Protein AF-A0A261U2S9-F1 (afdb_monomer)

Nearest PDB structures (foldseek):
  2x1c-assembly4_D  TM=8.515E-01  e=2.970E-23  Penicillium chrysogenum
  2x1e-assembly3_C  TM=8.434E-01  e=4.888E-22  Penicillium chrysogenum
  2x1e-assembly4_D  TM=8.447E-01  e=1.499E-21  Penicillium chrysogenum
  2x1e-assembly1_A  TM=8.399E-01  e=1.064E-20  Penicillium chrysogenum
  5u84-assembly1_A  TM=7.009E-01  e=3.703E-13  Balaenoptera acutorostrata

Structure (mmCIF, N/CA/C/O backbone):
data_AF-A0A261U2S9-F1
#
_entry.id   AF-A0A261U2S9-F1
#
loop_
_atom_site.group_PDB
_atom_site.id
_atom_site.type_symbol
_atom_site.label_atom_id
_atom_site.label_alt_id
_atom_site.label_comp_id
_atom_site.label_asym_id
_atom_site.label_entity_id
_atom_site.label_seq_id
_atom_site.pdbx_PDB_ins_code
_atom_site.Cartn_x
_atom_site.Cartn_y
_atom_site.Cartn_z
_atom_site.occupancy
_atom_site.B_iso_or_equiv
_atom_site.auth_seq_id
_atom_site.auth_comp_id
_atom_site.auth_asym_id
_atom_site.auth_atom_id
_atom_site.pdbx_PDB_model_num
ATOM 1 N N . MET A 1 1 ? 4.896 21.539 -6.600 1.00 58.50 1 MET A N 1
ATOM 2 C CA . MET A 1 1 ? 5.374 20.300 -7.245 1.00 58.50 1 MET A CA 1
ATOM 3 C C . MET A 1 1 ? 4.371 19.205 -6.927 1.00 58.50 1 MET A C 1
ATOM 5 O O . MET A 1 1 ? 3.977 19.136 -5.762 1.00 58.50 1 MET A O 1
ATOM 9 N N . PRO A 1 2 ? 3.904 18.431 -7.923 1.00 80.81 2 PRO A N 1
ATOM 10 C CA . PRO A 1 2 ? 3.086 17.245 -7.669 1.00 80.81 2 PRO A CA 1
ATOM 11 C C . PRO A 1 2 ? 3.794 16.322 -6.670 1.00 80.81 2 PRO A C 1
ATOM 13 O O . PRO A 1 2 ? 5.021 16.282 -6.627 1.00 80.81 2 PRO A O 1
ATOM 16 N N . PHE A 1 3 ? 3.021 15.642 -5.823 1.00 92.88 3 PHE A N 1
ATOM 17 C CA . PHE A 1 3 ? 3.530 14.710 -4.809 1.00 92.88 3 PHE A CA 1
ATOM 18 C C . PHE A 1 3 ? 4.527 15.292 -3.790 1.00 92.88 3 PHE A C 1
ATOM 20 O O . PHE A 1 3 ? 5.274 14.543 -3.170 1.00 92.88 3 PHE A O 1
ATOM 27 N N . LYS A 1 4 ? 4.548 16.610 -3.544 1.00 95.56 4 LYS A N 1
ATOM 28 C CA . LYS A 1 4 ? 5.291 17.148 -2.391 1.00 95.56 4 LYS A CA 1
ATOM 29 C C . LYS A 1 4 ? 4.674 16.595 -1.088 1.00 95.56 4 LYS A C 1
ATOM 31 O O . LYS A 1 4 ? 3.481 16.827 -0.881 1.00 95.56 4 LYS A O 1
ATOM 36 N N . PRO A 1 5 ? 5.441 15.917 -0.209 1.00 97.19 5 PRO A N 1
ATOM 37 C CA . PRO A 1 5 ? 4.884 15.358 1.017 1.00 97.19 5 PRO A CA 1
ATOM 38 C C . PRO A 1 5 ? 4.374 16.424 1.984 1.00 97.19 5 PRO A C 1
ATOM 40 O O . PRO A 1 5 ? 5.005 17.468 2.175 1.00 97.19 5 PRO A O 1
ATOM 43 N N . VAL A 1 6 ? 3.250 16.129 2.630 1.00 98.38 6 VAL A N 1
ATOM 44 C CA . VAL A 1 6 ? 2.725 16.884 3.768 1.00 98.38 6 VAL A CA 1
ATOM 45 C C . VAL A 1 6 ? 3.276 16.256 5.047 1.00 98.38 6 VAL A C 1
ATOM 47 O O . VAL A 1 6 ? 2.981 15.098 5.338 1.00 98.38 6 VAL A O 1
ATOM 50 N N . ARG A 1 7 ? 4.092 17.005 5.799 1.00 98.50 7 ARG A N 1
ATOM 51 C CA . ARG A 1 7 ? 4.679 16.533 7.061 1.00 98.50 7 ARG A CA 1
ATOM 52 C C . ARG A 1 7 ? 3.638 16.574 8.180 1.00 98.50 7 ARG A C 1
ATOM 54 O O . ARG A 1 7 ? 2.998 17.604 8.383 1.00 98.50 7 ARG A O 1
ATOM 61 N N . ILE A 1 8 ? 3.501 15.476 8.916 1.00 98.81 8 ILE A N 1
ATOM 62 C CA . ILE A 1 8 ? 2.580 15.318 10.047 1.00 98.81 8 ILE A CA 1
ATOM 63 C C . ILE A 1 8 ? 3.353 14.685 11.204 1.00 98.81 8 ILE A C 1
ATOM 65 O O . ILE A 1 8 ? 4.069 13.710 11.001 1.00 98.81 8 ILE A O 1
ATOM 69 N N . THR A 1 9 ? 3.221 15.222 12.414 1.00 98.69 9 THR A N 1
ATOM 70 C CA . THR A 1 9 ? 3.929 14.719 13.601 1.00 98.69 9 THR A CA 1
ATOM 71 C C . THR A 1 9 ? 3.035 14.750 14.837 1.00 98.69 9 THR A C 1
ATOM 73 O O . THR A 1 9 ? 2.145 15.601 14.910 1.00 98.69 9 THR A O 1
ATOM 76 N N . GLY A 1 10 ? 3.314 13.895 15.820 1.00 98.69 10 GLY A N 1
ATOM 77 C CA . GLY A 1 10 ? 2.706 13.934 17.154 1.00 98.69 10 GLY A CA 1
ATOM 78 C C . GLY A 1 10 ? 2.108 12.597 17.582 1.00 98.69 10 GLY A C 1
ATOM 79 O O . GLY A 1 10 ? 2.392 11.551 17.000 1.00 98.69 10 GLY A O 1
ATOM 80 N N . THR A 1 11 ? 1.226 12.629 18.577 1.00 98.81 11 THR A N 1
ATOM 81 C CA . THR A 1 11 ? 0.553 11.420 19.068 1.00 98.81 11 THR A CA 1
ATOM 82 C C . THR A 1 11 ? -0.351 10.810 17.996 1.00 98.81 11 THR A C 1
ATOM 84 O O . THR A 1 11 ? -0.768 11.491 17.056 1.00 98.81 11 THR A O 1
ATOM 87 N N . ARG A 1 12 ? -0.744 9.540 18.158 1.00 98.50 12 ARG A N 1
ATOM 88 C CA . ARG A 1 12 ? -1.666 8.845 17.238 1.00 98.50 12 ARG A CA 1
ATOM 89 C C . ARG A 1 12 ? -2.903 9.668 16.907 1.00 98.50 12 ARG A C 1
ATOM 91 O O . ARG A 1 12 ? -3.213 9.895 15.740 1.00 98.50 12 ARG A O 1
ATOM 98 N N . ARG A 1 13 ? -3.562 10.205 17.933 1.00 98.75 13 ARG A N 1
ATOM 99 C CA . ARG A 1 13 ? -4.744 11.049 17.751 1.00 98.75 13 ARG A CA 1
ATOM 100 C C . ARG A 1 13 ? -4.426 12.355 17.018 1.00 98.75 13 ARG A C 1
ATOM 102 O O . ARG A 1 13 ? -5.190 12.748 16.143 1.00 98.75 13 ARG A O 1
ATOM 109 N N . GLN A 1 14 ? -3.303 13.016 17.314 1.00 98.88 14 GLN A N 1
ATOM 110 C CA . GLN A 1 14 ? -2.889 14.244 16.613 1.00 98.88 14 GLN A CA 1
ATOM 111 C C . GLN A 1 14 ? -2.571 13.990 15.134 1.00 98.88 14 GLN A C 1
ATOM 113 O O . GLN A 1 14 ? -3.002 14.765 14.276 1.00 98.88 14 GLN A O 1
ATOM 118 N N . VAL A 1 15 ? -1.881 12.884 14.832 1.00 98.88 15 VAL A N 1
ATOM 119 C CA . VAL A 1 15 ? -1.653 12.396 13.465 1.00 98.88 15 VAL A CA 1
ATOM 120 C C . VAL A 1 15 ? -2.990 12.204 12.753 1.00 98.88 15 VAL A C 1
ATOM 122 O O . VAL A 1 15 ? -3.197 12.764 11.675 1.00 98.88 15 VAL A O 1
ATOM 125 N N . GLY A 1 16 ? -3.929 11.503 13.390 1.00 98.88 16 GLY A N 1
ATOM 126 C CA . GLY A 1 16 ? -5.283 11.318 12.883 1.00 98.88 16 GLY A CA 1
ATOM 127 C C . GLY A 1 16 ? -5.993 12.637 12.574 1.00 98.88 16 GLY A C 1
ATOM 128 O O . GLY A 1 16 ? -6.510 12.821 11.472 1.00 98.88 16 GLY A O 1
ATOM 129 N N . VAL A 1 17 ? -5.973 13.595 13.508 1.00 98.94 17 VAL A N 1
ATOM 130 C CA . VAL A 1 17 ? -6.589 14.922 13.322 1.00 98.94 17 VAL A CA 1
ATOM 131 C C . VAL A 1 17 ? -5.999 15.640 12.112 1.00 98.94 17 VAL A C 1
ATOM 133 O O . VAL A 1 17 ? -6.742 16.243 11.333 1.00 98.94 17 VAL A O 1
ATOM 136 N N . ALA A 1 18 ? -4.681 15.581 11.925 1.00 98.88 18 ALA A N 1
ATOM 137 C CA . ALA A 1 18 ? -4.014 16.198 10.785 1.00 98.88 18 ALA A CA 1
ATOM 138 C C . ALA A 1 18 ? -4.393 15.525 9.454 1.00 98.88 18 ALA A C 1
ATOM 140 O O . ALA A 1 18 ? -4.747 16.226 8.504 1.00 98.88 18 ALA A O 1
ATOM 141 N N . LEU A 1 19 ? -4.400 14.188 9.398 1.00 98.81 19 LEU A N 1
ATOM 142 C CA . LEU A 1 19 ? -4.851 13.425 8.226 1.00 98.81 19 LEU A CA 1
ATOM 143 C C . LEU A 1 19 ? -6.309 13.752 7.876 1.00 98.81 19 LEU A C 1
ATOM 145 O O . LEU A 1 19 ? -6.641 14.008 6.714 1.00 98.81 19 LEU A O 1
ATOM 149 N N . GLY A 1 20 ? -7.180 13.811 8.884 1.00 98.69 20 GLY A N 1
ATOM 150 C CA . GLY A 1 20 ? -8.582 14.146 8.686 1.00 98.69 20 GLY A CA 1
ATOM 151 C C . GLY A 1 20 ? -8.776 15.578 8.178 1.00 98.69 20 GLY A C 1
ATOM 152 O O . GLY A 1 20 ? -9.523 15.798 7.226 1.00 98.69 20 GLY A O 1
ATOM 153 N N . LYS A 1 21 ? -8.043 16.553 8.736 1.00 98.75 21 LYS A N 1
ATOM 154 C CA . LYS A 1 21 ? -8.061 17.949 8.260 1.00 98.75 21 LYS A CA 1
ATOM 155 C C . LYS A 1 21 ? -7.581 18.076 6.817 1.00 98.75 21 LYS A C 1
ATOM 157 O O . LYS A 1 21 ? -8.129 18.894 6.085 1.00 98.75 21 LYS A O 1
ATOM 162 N N . LEU A 1 22 ? -6.599 17.270 6.409 1.00 98.25 22 LEU A N 1
ATOM 163 C CA . LEU A 1 22 ? -6.092 17.248 5.037 1.00 98.25 22 LEU A CA 1
ATOM 164 C C . LEU A 1 22 ? -7.165 16.787 4.037 1.00 98.25 22 LEU A C 1
ATOM 166 O O . LEU A 1 22 ? -7.275 17.346 2.953 1.00 98.25 22 LEU A O 1
ATOM 170 N N . ALA A 1 23 ? -7.985 15.805 4.415 1.00 98.00 23 ALA A N 1
ATOM 171 C CA . ALA A 1 23 ? -9.046 15.271 3.561 1.00 98.00 23 ALA A CA 1
ATOM 172 C C . ALA A 1 23 ? -10.354 16.084 3.599 1.00 98.00 23 ALA A C 1
ATOM 174 O O . ALA A 1 23 ? -11.112 16.074 2.626 1.00 98.00 23 ALA A O 1
ATOM 175 N N . ARG A 1 24 ? -10.622 16.801 4.699 1.00 98.19 24 ARG A N 1
ATOM 176 C CA . ARG A 1 24 ? -11.884 17.520 4.951 1.00 98.19 24 ARG A CA 1
ATOM 177 C C . ARG A 1 24 ? -12.371 18.389 3.779 1.00 98.19 24 ARG A C 1
ATOM 179 O O . ARG A 1 24 ? -13.554 18.286 3.467 1.00 98.19 24 ARG A O 1
ATOM 186 N N . PRO A 1 25 ? -11.531 19.203 3.103 1.00 97.62 25 PRO A N 1
ATOM 187 C CA . PRO A 1 25 ? -12.005 20.084 2.031 1.00 97.62 25 PRO A CA 1
ATOM 188 C C . PRO A 1 25 ? -12.568 19.346 0.810 1.00 97.62 25 PRO A C 1
ATOM 190 O O . PRO A 1 25 ? -13.321 19.936 0.042 1.00 97.62 25 PRO A O 1
ATOM 193 N N . LEU A 1 26 ? -12.187 18.080 0.616 1.00 96.88 26 LEU A N 1
ATOM 194 C CA . LEU A 1 26 ? -12.559 17.278 -0.549 1.00 96.88 26 LEU A CA 1
ATOM 195 C C . LEU A 1 26 ? -13.631 16.229 -0.231 1.00 96.88 26 LEU A C 1
ATOM 197 O O . LEU A 1 26 ? -14.371 15.821 -1.124 1.00 96.88 26 LEU A O 1
ATOM 201 N N . MET A 1 27 ? -13.704 15.781 1.026 1.00 96.94 27 MET A N 1
ATOM 202 C CA . MET A 1 27 ? -14.417 14.557 1.388 1.00 96.94 27 MET A CA 1
ATOM 203 C C . MET A 1 27 ? -15.908 14.589 1.031 1.00 96.94 27 MET A C 1
ATOM 205 O O . MET A 1 27 ? -16.402 13.613 0.481 1.00 96.94 27 MET A O 1
ATOM 209 N N . SER A 1 28 ? -16.627 15.689 1.287 1.00 95.81 28 SER A N 1
ATOM 210 C CA . SER A 1 28 ? -18.066 15.766 0.980 1.00 95.81 28 SER A CA 1
ATOM 211 C C . SER A 1 28 ? -18.341 15.613 -0.517 1.00 95.81 28 SER A C 1
ATOM 213 O O . SER A 1 28 ? -19.085 14.724 -0.917 1.00 95.81 28 SER A O 1
ATOM 215 N N . VAL A 1 29 ? -17.662 16.413 -1.343 1.00 96.69 29 VAL A N 1
ATOM 216 C CA . VAL A 1 29 ? -17.813 16.391 -2.806 1.00 96.69 29 VAL A CA 1
ATOM 217 C C . VAL A 1 29 ? -17.415 15.030 -3.375 1.00 96.69 29 VAL A C 1
ATOM 219 O O . VAL A 1 29 ? -18.072 14.512 -4.276 1.00 96.69 29 VAL A O 1
ATOM 222 N N . TYR A 1 30 ? -16.356 14.426 -2.834 1.00 96.88 30 TYR A N 1
ATOM 223 C CA . TYR A 1 30 ? -15.920 13.106 -3.267 1.00 96.88 30 TYR A CA 1
ATOM 224 C C . TYR A 1 30 ? -16.934 12.008 -2.913 1.00 96.88 30 TYR A C 1
ATOM 226 O O . TYR A 1 30 ? -17.233 11.152 -3.747 1.00 96.88 30 TYR A O 1
ATOM 234 N N . LEU A 1 31 ? -17.504 12.039 -1.706 1.00 96.00 31 LEU A N 1
ATOM 235 C CA . LEU A 1 31 ? -18.523 11.075 -1.296 1.00 96.00 31 LEU A CA 1
ATOM 236 C C . LEU A 1 31 ? -19.828 11.235 -2.085 1.00 96.00 31 LEU A C 1
ATOM 238 O O . LEU A 1 31 ? -20.450 10.225 -2.411 1.00 96.00 31 LEU A O 1
ATOM 242 N N . ASP A 1 32 ? -20.226 12.462 -2.427 1.00 95.94 32 ASP A N 1
ATOM 243 C CA . ASP A 1 32 ? -21.455 12.728 -3.186 1.00 95.94 32 ASP A CA 1
ATOM 244 C C . ASP A 1 32 ? -21.433 12.083 -4.581 1.00 95.94 32 ASP A C 1
ATOM 246 O O . ASP A 1 32 ? -22.454 11.567 -5.043 1.00 95.94 32 ASP A O 1
ATOM 250 N N . GLN A 1 33 ? -20.268 12.060 -5.236 1.00 94.38 33 GLN A N 1
ATOM 251 C CA . GLN A 1 33 ? -20.111 11.449 -6.560 1.00 94.38 33 GLN A CA 1
ATOM 252 C C . GLN A 1 33 ? -19.780 9.944 -6.509 1.00 94.38 33 GLN A C 1
ATOM 254 O O . GLN A 1 33 ? -20.106 9.205 -7.438 1.00 94.38 33 GLN A O 1
ATOM 259 N N . SER A 1 34 ? -19.200 9.457 -5.407 1.00 94.19 34 SER A N 1
ATOM 260 C CA . SER A 1 34 ? -18.674 8.092 -5.305 1.00 94.19 34 SER A CA 1
ATOM 261 C C . SER A 1 34 ? -19.766 7.009 -5.381 1.00 94.19 34 SER A C 1
ATOM 263 O O . SER A 1 34 ? -20.638 6.883 -4.511 1.00 94.19 34 SER A O 1
ATOM 265 N N . THR A 1 35 ? -19.685 6.152 -6.404 1.00 93.00 35 THR A N 1
ATOM 266 C CA . THR A 1 35 ? -20.467 4.904 -6.526 1.00 93.00 35 THR A CA 1
ATOM 267 C C . THR A 1 35 ? -20.201 3.972 -5.341 1.00 93.00 35 THR A C 1
ATOM 269 O O . THR A 1 35 ? -21.142 3.462 -4.727 1.00 93.00 35 THR A O 1
ATOM 272 N N . THR A 1 36 ? -18.927 3.833 -4.961 1.00 94.06 36 THR A N 1
ATOM 273 C CA . THR A 1 36 ? -18.479 3.059 -3.797 1.00 94.06 36 THR A CA 1
ATOM 274 C C . THR A 1 36 ? -19.155 3.546 -2.514 1.00 94.06 36 THR A C 1
ATOM 276 O O . THR A 1 36 ? -19.706 2.737 -1.768 1.00 94.06 36 THR A O 1
ATOM 279 N N . TRP A 1 37 ? -19.206 4.860 -2.262 1.00 95.69 37 TRP A N 1
ATOM 280 C CA . TRP A 1 37 ? -19.885 5.383 -1.073 1.00 95.69 37 TRP A CA 1
ATOM 281 C C . TRP A 1 37 ? -21.381 5.073 -1.056 1.00 95.69 37 TRP A C 1
ATOM 283 O O . TRP A 1 37 ? -21.907 4.615 -0.039 1.00 95.69 37 TRP A O 1
ATOM 293 N N . ARG A 1 38 ? -22.074 5.246 -2.189 1.00 95.75 38 ARG A N 1
ATOM 294 C CA . ARG A 1 38 ? -23.497 4.886 -2.304 1.00 95.75 38 ARG A CA 1
ATOM 295 C C . ARG A 1 38 ? -23.748 3.413 -1.969 1.00 95.75 38 ARG A C 1
ATOM 297 O O . ARG A 1 38 ? -24.725 3.123 -1.282 1.00 95.75 38 ARG A O 1
ATOM 304 N N . ALA A 1 39 ? -22.854 2.513 -2.380 1.00 95.81 39 ALA A N 1
ATOM 305 C CA . ALA A 1 39 ? -22.930 1.085 -2.068 1.00 95.81 39 ALA A CA 1
ATOM 306 C C . ALA A 1 39 ? -22.613 0.746 -0.596 1.00 95.81 39 ALA A C 1
ATOM 308 O O . ALA A 1 39 ? 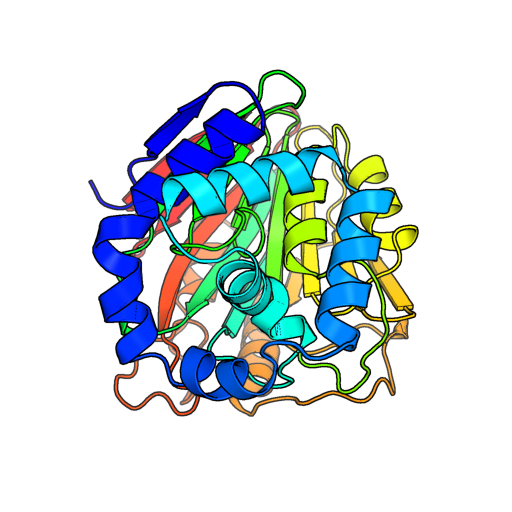-23.077 -0.276 -0.092 1.00 95.81 39 ALA A O 1
ATOM 309 N N . LEU A 1 40 ? -21.860 1.596 0.113 1.00 96.38 40 LEU A N 1
ATOM 310 C CA . LEU A 1 40 ? -21.537 1.409 1.534 1.00 96.38 40 LEU A CA 1
ATOM 311 C C . LEU A 1 40 ? -22.653 1.858 2.473 1.00 96.38 40 LEU A C 1
ATOM 313 O O . LEU A 1 40 ? -22.833 1.256 3.527 1.00 96.38 40 LEU A O 1
ATOM 317 N N . ARG A 1 41 ? -23.420 2.893 2.114 1.00 95.25 41 ARG A N 1
ATOM 318 C CA . ARG A 1 41 ? -24.460 3.468 2.991 1.00 95.25 41 ARG A CA 1
ATOM 319 C C . ARG A 1 41 ? -25.456 2.449 3.575 1.00 95.25 41 ARG A C 1
ATOM 321 O O . ARG A 1 41 ? -25.806 2.624 4.742 1.00 95.25 41 ARG A O 1
ATOM 328 N N . PRO A 1 42 ? -25.893 1.391 2.860 1.00 96.19 42 PRO A N 1
ATOM 329 C CA . PRO A 1 42 ? -26.757 0.354 3.432 1.00 96.19 42 PRO A CA 1
ATOM 330 C C . PRO A 1 42 ? -26.147 -0.430 4.607 1.00 96.19 42 PRO A C 1
ATOM 332 O O . PRO A 1 42 ? -26.886 -1.054 5.358 1.00 96.19 42 PRO A O 1
ATOM 335 N N . TRP A 1 43 ? -24.823 -0.397 4.790 1.00 95.62 43 TRP A N 1
ATOM 336 C CA . TRP A 1 43 ? -24.132 -1.058 5.904 1.00 95.62 43 TRP A CA 1
ATOM 337 C C . TRP A 1 43 ? -24.104 -0.228 7.194 1.00 95.62 43 TRP A C 1
ATOM 339 O O . TRP A 1 43 ? -23.605 -0.704 8.216 1.00 95.62 43 TRP A O 1
ATOM 349 N N . ARG A 1 44 ? -24.627 1.005 7.183 1.00 95.25 44 ARG A N 1
ATOM 350 C CA . ARG A 1 44 ? -24.741 1.834 8.393 1.00 95.25 44 ARG A CA 1
ATOM 351 C C . ARG A 1 44 ? -25.512 1.093 9.482 1.00 95.25 44 ARG A C 1
ATOM 353 O O . ARG A 1 44 ? -26.596 0.576 9.236 1.00 95.25 44 ARG A O 1
ATOM 360 N N . GLY A 1 45 ? -24.946 1.052 10.687 1.00 93.50 45 GLY A N 1
ATOM 361 C CA . GLY A 1 45 ? -25.547 0.370 11.837 1.00 93.50 45 GLY A CA 1
ATOM 362 C C . GLY A 1 45 ? -25.563 -1.162 11.749 1.00 93.50 45 GLY A C 1
ATOM 363 O O . GLY A 1 45 ? -26.117 -1.809 12.634 1.00 93.50 45 GLY A O 1
ATOM 364 N N . HIS A 1 46 ? -24.966 -1.769 10.718 1.00 96.19 46 HIS A N 1
ATOM 365 C CA . HIS A 1 46 ? -24.928 -3.223 10.587 1.00 96.19 46 HIS A CA 1
ATOM 366 C C . HIS A 1 46 ? -24.040 -3.851 11.676 1.00 96.19 46 HIS A C 1
ATOM 368 O O . HIS A 1 46 ? -22.912 -3.406 11.890 1.00 96.19 46 HIS A O 1
ATOM 374 N N . ALA A 1 47 ? -24.503 -4.929 12.322 1.00 95.94 47 ALA A N 1
ATOM 375 C CA . ALA A 1 47 ? -23.794 -5.583 13.434 1.00 95.94 47 ALA A CA 1
ATOM 376 C C . ALA A 1 47 ? -22.354 -5.999 13.075 1.00 95.94 47 ALA A C 1
ATOM 378 O O . ALA A 1 47 ? -21.431 -5.792 13.855 1.00 95.94 47 ALA A O 1
ATOM 379 N N . TYR A 1 48 ? -22.147 -6.486 11.848 1.00 95.62 48 TYR A N 1
ATOM 380 C CA . TYR A 1 48 ? -20.813 -6.813 11.329 1.00 95.62 48 TYR A CA 1
ATOM 381 C C . TYR A 1 48 ? -19.817 -5.643 11.424 1.00 95.62 48 TYR A C 1
ATOM 383 O O . TYR A 1 48 ? -18.665 -5.862 11.773 1.00 95.62 48 TYR A O 1
ATOM 391 N N . LEU A 1 49 ? -20.240 -4.394 11.184 1.00 95.94 49 LEU A N 1
ATOM 392 C CA . LEU A 1 49 ? -19.351 -3.231 11.299 1.00 95.94 49 LEU A CA 1
ATOM 393 C C . LEU A 1 49 ? -18.860 -3.035 12.743 1.00 95.94 49 LEU A C 1
ATOM 395 O O . LEU A 1 49 ? -17.698 -2.701 12.963 1.00 95.94 49 LEU A O 1
ATOM 399 N N . GLN A 1 50 ? -19.729 -3.301 13.722 1.00 95.44 50 GLN A N 1
ATOM 400 C CA . GLN A 1 50 ? -19.383 -3.241 15.143 1.00 95.44 50 GLN A CA 1
ATOM 401 C C . GLN A 1 50 ? -18.411 -4.361 15.535 1.00 95.44 50 GLN A C 1
ATOM 403 O O . GLN A 1 50 ? -17.479 -4.135 16.305 1.00 95.44 50 GLN A O 1
ATOM 408 N N . GLU A 1 51 ? -18.561 -5.556 14.956 1.00 97.12 51 GLU A N 1
ATOM 409 C CA . GLU A 1 51 ? -17.588 -6.639 15.134 1.00 97.12 51 GLU A CA 1
ATOM 410 C C . GLU A 1 51 ? -16.204 -6.248 14.592 1.00 97.12 51 GLU A C 1
ATOM 412 O O . GLU A 1 51 ? -15.197 -6.465 15.271 1.00 97.12 51 GLU A O 1
ATOM 417 N N . LEU A 1 52 ? -16.141 -5.620 13.410 1.00 97.75 52 LEU A N 1
ATOM 418 C CA . LEU A 1 52 ? -14.890 -5.108 12.839 1.00 97.75 52 LEU A CA 1
ATOM 419 C C . LEU A 1 52 ? -14.237 -4.059 13.753 1.00 97.75 52 LEU A C 1
ATOM 421 O O . LEU A 1 52 ? -13.040 -4.159 14.031 1.00 97.75 52 LEU A O 1
ATOM 425 N N . ALA A 1 53 ? -15.016 -3.108 14.282 1.00 98.00 53 ALA A N 1
ATOM 426 C CA . ALA A 1 53 ? -14.537 -2.120 15.252 1.00 98.00 53 ALA A CA 1
ATOM 427 C C . ALA A 1 53 ? -13.938 -2.788 16.500 1.00 98.00 53 ALA A C 1
ATOM 429 O O . ALA A 1 53 ? -12.805 -2.493 16.884 1.00 98.00 53 ALA A O 1
ATOM 430 N N . ALA A 1 54 ? -14.644 -3.763 17.082 1.00 98.25 54 ALA A N 1
ATOM 431 C CA . ALA A 1 54 ? -14.170 -4.511 18.243 1.00 98.25 54 ALA A CA 1
ATOM 432 C C . ALA A 1 54 ? -12.885 -5.306 17.948 1.00 98.25 54 ALA A C 1
ATOM 434 O O . ALA A 1 54 ? -12.036 -5.487 18.825 1.00 98.25 54 ALA A O 1
ATOM 435 N N . HIS A 1 55 ? -12.702 -5.805 16.723 1.00 98.38 55 HIS A N 1
ATOM 436 C CA . HIS A 1 55 ? -11.433 -6.411 16.320 1.00 98.38 55 HIS A CA 1
ATOM 437 C C . HIS A 1 55 ? -10.300 -5.387 16.239 1.00 98.38 55 HIS A C 1
ATOM 439 O O . HIS A 1 55 ? -9.215 -5.687 16.738 1.00 98.38 55 HIS A O 1
ATOM 445 N N . ILE A 1 56 ? -10.537 -4.195 15.687 1.00 98.38 56 ILE A N 1
ATOM 446 C CA . ILE A 1 56 ? -9.528 -3.127 15.649 1.00 98.38 56 ILE A CA 1
ATOM 447 C C . ILE A 1 56 ? -9.126 -2.728 17.069 1.00 98.38 56 ILE A C 1
ATOM 449 O O . ILE A 1 56 ? -7.951 -2.805 17.403 1.00 98.38 56 ILE A O 1
ATOM 453 N N . GLN A 1 57 ? -10.088 -2.376 17.922 1.00 98.31 57 GLN A N 1
ATOM 454 C CA . GLN A 1 57 ? -9.827 -1.896 19.283 1.00 98.31 57 GLN A CA 1
ATOM 455 C C . GLN A 1 57 ? -9.026 -2.900 20.120 1.00 98.31 57 GLN A C 1
ATOM 457 O O . GLN A 1 57 ? -8.132 -2.511 20.866 1.00 98.31 57 GLN A O 1
ATOM 462 N N . ARG A 1 58 ? -9.313 -4.200 19.973 1.00 98.25 58 ARG A N 1
ATOM 463 C CA . ARG A 1 58 ? -8.597 -5.260 20.700 1.00 98.25 58 ARG A CA 1
ATOM 464 C C . ARG A 1 58 ? -7.183 -5.504 20.182 1.00 98.25 58 ARG A C 1
ATOM 466 O O . ARG A 1 58 ? -6.303 -5.803 20.977 1.00 98.25 58 ARG A O 1
ATOM 473 N N . ASN A 1 59 ? -6.975 -5.449 18.866 1.00 98.31 59 ASN A N 1
ATOM 474 C CA . ASN A 1 59 ? -5.716 -5.894 18.253 1.00 98.31 59 ASN A CA 1
ATOM 475 C C . ASN A 1 59 ? -4.768 -4.740 17.900 1.00 98.31 59 ASN A C 1
ATOM 477 O O . ASN A 1 59 ? -3.564 -4.960 17.798 1.00 98.31 59 ASN A O 1
ATOM 481 N N . LEU A 1 60 ? -5.303 -3.537 17.677 1.00 98.12 60 LEU A N 1
ATOM 482 C CA . LEU A 1 60 ? -4.598 -2.347 17.191 1.00 98.12 60 LEU A CA 1
ATOM 483 C C . LEU A 1 60 ? -5.126 -1.066 17.884 1.00 98.12 60 LEU A C 1
ATOM 485 O O . LEU A 1 60 ? -5.580 -0.145 17.198 1.00 98.12 60 LEU A O 1
ATOM 489 N N . PRO A 1 61 ? -5.079 -0.975 19.230 1.00 98.25 61 PRO A N 1
ATOM 490 C CA . PRO A 1 61 ? -5.619 0.171 19.971 1.00 98.25 61 PRO A CA 1
ATOM 491 C C . PRO A 1 61 ? -4.967 1.509 19.582 1.00 98.25 61 PRO A C 1
ATOM 493 O O . PRO A 1 61 ? -5.649 2.529 19.531 1.00 98.25 61 PRO A O 1
ATOM 496 N N . GLU A 1 62 ? -3.681 1.516 19.225 1.00 98.19 62 GLU A N 1
ATOM 497 C CA . GLU A 1 62 ? -2.994 2.734 18.767 1.00 98.19 62 GLU A CA 1
ATOM 498 C C . GLU A 1 62 ? -3.539 3.251 17.429 1.00 98.19 62 GLU A C 1
ATOM 500 O O . GLU A 1 62 ? -3.715 4.455 17.237 1.00 98.19 62 GLU A O 1
ATOM 505 N N . LEU A 1 63 ? -3.890 2.348 16.507 1.00 98.56 63 LEU A N 1
ATOM 506 C CA . LEU A 1 63 ? -4.514 2.743 15.241 1.00 98.56 63 LEU A CA 1
ATOM 507 C C . LEU A 1 63 ? -5.984 3.118 15.414 1.00 98.56 63 LEU A C 1
ATOM 509 O O . LEU A 1 63 ? -6.508 3.897 14.620 1.00 98.56 63 LEU A O 1
ATOM 513 N N . TRP A 1 64 ? -6.647 2.614 16.458 1.00 98.75 64 TRP A N 1
ATOM 514 C CA . TRP A 1 64 ? -7.964 3.111 16.839 1.00 98.75 64 TRP A CA 1
ATOM 515 C C . TRP A 1 64 ? -7.897 4.579 17.283 1.00 98.75 64 TRP A C 1
ATOM 517 O O . TRP A 1 64 ? -8.718 5.376 16.844 1.00 98.75 64 TRP A O 1
ATOM 527 N N . GLN A 1 65 ? -6.878 4.978 18.054 1.00 98.75 65 GLN A N 1
ATOM 528 C CA . GLN A 1 65 ? -6.669 6.389 18.413 1.00 98.75 65 GLN A CA 1
ATOM 529 C C . GLN A 1 65 ? -6.365 7.269 17.187 1.00 98.75 65 GLN A C 1
ATOM 531 O O . GLN A 1 65 ? -6.861 8.393 17.093 1.00 98.75 65 GLN A O 1
ATOM 536 N N . GLU A 1 66 ? -5.568 6.769 16.233 1.00 98.88 66 GLU A N 1
ATOM 537 C CA . GLU A 1 66 ? -5.317 7.452 14.951 1.00 98.88 66 GLU A CA 1
ATOM 538 C C . GLU A 1 66 ? -6.627 7.630 14.164 1.00 98.88 66 GLU A C 1
ATOM 540 O O . GLU A 1 66 ? -6.931 8.728 13.698 1.00 98.88 66 GLU A O 1
ATOM 545 N N . PHE A 1 67 ? -7.468 6.595 14.111 1.00 98.88 67 PHE A N 1
ATOM 546 C CA . PHE A 1 67 ? -8.800 6.661 13.511 1.00 98.88 67 PHE A CA 1
ATOM 547 C C . PHE A 1 67 ? -9.728 7.667 14.216 1.00 98.88 67 PHE A C 1
ATOM 549 O O . PHE A 1 67 ? -10.345 8.492 13.545 1.00 98.88 67 PHE A O 1
ATOM 556 N N . GLU A 1 68 ? -9.797 7.671 15.550 1.00 98.81 68 GLU A N 1
ATOM 557 C CA . GLU A 1 68 ? -10.573 8.660 16.317 1.00 98.81 68 GLU A CA 1
ATOM 558 C C . GLU A 1 68 ? -10.108 10.093 16.034 1.00 98.81 68 GLU A C 1
ATOM 560 O O . GLU A 1 68 ? -10.921 11.010 15.897 1.00 98.81 68 GLU A O 1
ATOM 565 N N . GLY A 1 69 ? -8.797 10.285 15.879 1.00 98.88 69 GLY A N 1
ATOM 566 C CA . GLY A 1 69 ? -8.242 11.546 15.413 1.00 98.88 69 GLY A CA 1
ATOM 567 C C . GLY A 1 69 ? -8.744 11.915 14.017 1.00 98.88 69 GLY A C 1
ATOM 568 O O . GLY A 1 69 ? -9.138 13.057 13.793 1.00 98.88 69 GLY A O 1
ATOM 569 N N . MET A 1 70 ? -8.784 10.968 13.073 1.00 98.88 70 MET A N 1
ATOM 570 C CA . MET A 1 70 ? -9.318 11.223 11.729 1.00 98.88 70 MET A CA 1
ATOM 571 C C . MET A 1 70 ? -10.797 11.610 11.753 1.00 98.88 70 MET A C 1
ATOM 573 O O . MET A 1 70 ? -11.177 12.511 11.008 1.00 98.88 70 MET A O 1
ATOM 577 N N . VAL A 1 71 ? -11.613 10.998 12.618 1.00 98.75 71 VAL A N 1
ATOM 578 C CA . VAL A 1 71 ? -13.023 11.376 12.843 1.00 98.75 71 VAL A CA 1
ATOM 579 C C . VAL A 1 71 ? -13.119 12.854 13.238 1.00 98.75 71 VAL A C 1
ATOM 581 O O . VAL A 1 71 ? -13.828 13.632 12.594 1.00 98.75 71 VAL A O 1
ATOM 584 N N . GLU A 1 72 ? -12.341 13.273 14.238 1.00 98.75 72 GLU A N 1
ATOM 585 C CA . GLU A 1 72 ? -12.267 14.665 14.702 1.00 98.75 72 GLU A CA 1
ATOM 586 C C . GLU A 1 72 ? -11.750 15.614 13.601 1.00 98.75 72 GLU A C 1
ATOM 588 O O . GLU A 1 72 ? -12.301 16.693 13.352 1.00 98.75 72 GLU A O 1
ATOM 593 N N . GLY A 1 73 ? -10.706 15.190 12.890 1.00 98.69 73 GLY A N 1
ATOM 594 C CA . GLY A 1 73 ? -10.087 15.925 11.797 1.00 98.69 73 GLY A CA 1
ATOM 595 C C . GLY A 1 73 ? -10.990 16.077 10.575 1.00 98.69 73 GLY A C 1
ATOM 596 O O . GLY A 1 73 ? -10.950 17.120 9.929 1.00 98.69 73 GLY A O 1
ATOM 597 N N . LEU A 1 74 ? -11.837 15.102 10.264 1.00 98.31 74 LEU A N 1
ATOM 598 C CA . LEU A 1 74 ? -12.793 15.169 9.157 1.00 98.31 74 LEU A CA 1
ATOM 599 C C . LEU A 1 74 ? -14.092 15.875 9.530 1.00 98.31 74 LEU A C 1
ATOM 601 O O . LEU A 1 74 ? -14.747 16.398 8.636 1.00 98.31 74 LEU A O 1
ATOM 605 N N . GLN A 1 75 ? -14.454 15.902 10.817 1.00 98.19 75 GLN A N 1
ATOM 606 C CA . GLN A 1 75 ? -15.803 16.272 11.271 1.00 98.19 75 GLN A CA 1
ATOM 607 C C . GLN A 1 75 ? -16.886 15.388 10.628 1.00 98.19 75 GLN A C 1
ATOM 609 O O . GLN A 1 75 ? -17.950 15.854 10.228 1.00 98.19 75 GLN A O 1
ATOM 614 N N . MET A 1 76 ? -16.594 14.093 10.532 1.00 96.31 76 MET A N 1
ATOM 615 C CA . MET A 1 76 ? -17.483 13.059 10.004 1.00 96.31 76 MET A CA 1
ATOM 616 C C . MET A 1 76 ? -17.864 12.115 11.142 1.00 96.31 76 MET A C 1
ATOM 618 O O . MET A 1 76 ? -17.102 11.974 12.094 1.00 96.31 76 MET A O 1
ATOM 622 N N . SER A 1 77 ? -19.033 11.473 11.081 1.00 97.19 77 SER A N 1
ATOM 623 C CA . SER A 1 77 ? -19.388 10.479 12.103 1.00 97.19 77 SER A CA 1
ATOM 624 C C . SER A 1 77 ? -18.405 9.300 12.090 1.00 97.19 77 SER A C 1
ATOM 626 O O . SER A 1 77 ? -17.912 8.914 11.026 1.00 97.19 77 SER A O 1
ATOM 628 N N . ALA A 1 78 ? -18.135 8.721 13.264 1.00 97.62 78 ALA A N 1
ATOM 629 C CA . ALA A 1 78 ? -17.240 7.572 13.384 1.00 97.62 78 ALA A CA 1
ATOM 630 C C . ALA A 1 78 ? -17.725 6.382 12.543 1.00 97.62 78 ALA A C 1
ATOM 632 O O . ALA A 1 78 ? -16.931 5.795 11.817 1.00 97.62 78 ALA A O 1
ATOM 633 N N . ASP A 1 79 ? -19.027 6.089 12.558 1.00 96.88 79 ASP A N 1
ATOM 634 C CA . ASP A 1 79 ? -19.611 5.003 11.762 1.00 96.88 79 ASP A CA 1
ATOM 635 C C . ASP A 1 79 ? -19.377 5.197 10.261 1.00 96.88 79 ASP A C 1
ATOM 637 O O . ASP A 1 79 ? -18.968 4.268 9.566 1.00 96.88 79 ASP A O 1
ATOM 641 N N . ASP A 1 80 ? -19.586 6.412 9.752 1.00 97.44 80 ASP A N 1
ATOM 642 C CA . ASP A 1 80 ? -19.390 6.696 8.333 1.00 97.44 80 ASP A CA 1
ATOM 643 C C . ASP A 1 80 ? -17.917 6.605 7.922 1.00 97.44 80 ASP A C 1
ATOM 645 O O . ASP A 1 80 ? -17.600 6.073 6.854 1.00 97.44 80 ASP A O 1
ATOM 649 N N . LEU A 1 81 ? -16.999 7.096 8.760 1.00 98.12 81 LEU A N 1
ATOM 650 C CA . LEU A 1 81 ? -15.573 6.975 8.473 1.00 98.12 81 LEU A CA 1
ATOM 651 C C . LEU A 1 81 ? -15.099 5.521 8.571 1.00 98.12 81 LEU A C 1
ATOM 653 O O . LEU A 1 81 ? -14.236 5.095 7.798 1.00 98.12 81 LEU A O 1
ATOM 657 N N . LEU A 1 82 ? -15.673 4.746 9.492 1.00 98.19 82 LEU A N 1
ATOM 658 C CA . LEU A 1 82 ? -15.375 3.329 9.632 1.00 98.19 82 LEU A CA 1
ATOM 659 C C . LEU A 1 82 ? -15.858 2.551 8.407 1.00 98.19 82 LEU A C 1
ATOM 661 O O . LEU A 1 82 ? -15.092 1.755 7.872 1.00 98.19 82 LEU A O 1
ATOM 665 N N . LEU A 1 83 ? -17.068 2.828 7.903 1.00 97.62 83 LEU A N 1
ATOM 666 C CA . LEU A 1 83 ? -17.556 2.274 6.635 1.00 97.62 83 LEU A CA 1
ATOM 667 C C . LEU A 1 83 ? -16.575 2.537 5.494 1.00 97.62 83 LEU A C 1
ATOM 669 O O . LEU A 1 83 ? -16.236 1.624 4.742 1.00 97.62 83 LEU A O 1
ATOM 673 N N . TRP A 1 84 ? -16.090 3.774 5.388 1.00 97.69 84 TRP A N 1
ATOM 674 C CA . TRP A 1 84 ? -15.140 4.164 4.353 1.00 97.69 84 TRP A CA 1
ATOM 675 C C . TRP A 1 84 ? -13.799 3.415 4.455 1.00 97.69 84 TRP A C 1
ATOM 677 O O . TRP A 1 84 ? -13.260 2.962 3.440 1.00 97.69 84 TRP A O 1
ATOM 687 N N . ASN A 1 85 ? -13.287 3.224 5.674 1.00 97.94 85 ASN A N 1
ATOM 688 C CA . ASN A 1 85 ? -12.044 2.487 5.942 1.00 97.94 85 ASN A CA 1
ATOM 689 C C . ASN A 1 85 ? -12.215 0.955 5.938 1.00 97.94 85 ASN A C 1
ATOM 691 O O . ASN A 1 85 ? -11.223 0.231 5.912 1.00 97.94 85 ASN A O 1
ATOM 695 N N . CYS A 1 86 ? -13.453 0.455 5.923 1.00 97.12 86 CYS A N 1
ATOM 696 C CA . CYS A 1 86 ? -13.787 -0.967 5.787 1.00 97.12 86 CYS A CA 1
ATOM 697 C C . CYS A 1 86 ? -14.349 -1.304 4.397 1.00 97.12 86 CYS A C 1
ATOM 699 O O . CYS A 1 86 ? -14.904 -2.385 4.194 1.00 97.12 86 CYS A O 1
ATOM 701 N N . ARG A 1 87 ? -14.260 -0.388 3.421 1.00 95.50 87 ARG A N 1
ATOM 702 C CA . ARG A 1 87 ? -14.992 -0.510 2.149 1.00 95.50 87 ARG A CA 1
ATOM 703 C C . ARG A 1 87 ? -14.738 -1.816 1.403 1.00 95.50 87 ARG A C 1
ATOM 705 O O . ARG A 1 87 ? -15.668 -2.413 0.873 1.00 95.50 87 ARG A O 1
ATOM 712 N N . GLY A 1 88 ? -13.499 -2.292 1.428 1.00 92.75 88 GLY A N 1
ATOM 713 C CA . GLY A 1 88 ? -13.111 -3.550 0.795 1.00 92.75 88 GLY A CA 1
ATOM 714 C C . GLY A 1 88 ? -13.276 -4.801 1.654 1.00 92.75 88 GLY A C 1
ATOM 715 O O . GLY A 1 88 ? -13.002 -5.902 1.190 1.00 92.75 88 GLY A O 1
ATOM 716 N N . ASP A 1 89 ? -13.700 -4.636 2.903 1.00 95.06 89 ASP A N 1
ATOM 717 C CA . ASP A 1 89 ? -14.105 -5.717 3.802 1.00 95.06 89 ASP A CA 1
ATOM 718 C C . ASP A 1 89 ? -15.636 -5.919 3.745 1.00 95.06 89 ASP A C 1
ATOM 720 O O . ASP A 1 89 ? -16.152 -6.997 4.050 1.00 95.06 89 ASP A O 1
ATOM 724 N N . LEU A 1 90 ? -16.369 -4.881 3.321 1.00 94.44 90 LEU A N 1
ATOM 725 C CA . LEU A 1 90 ? -17.827 -4.863 3.180 1.00 94.44 90 LEU A CA 1
ATOM 726 C C . LEU A 1 90 ? -18.275 -5.153 1.741 1.00 94.44 90 LEU A C 1
ATOM 728 O O . LEU A 1 90 ? -19.224 -5.912 1.527 1.00 94.44 90 LEU A O 1
ATOM 732 N N . LEU A 1 91 ? -17.589 -4.597 0.742 1.00 92.50 91 LEU A N 1
ATOM 733 C CA . LEU A 1 91 ? -17.902 -4.777 -0.676 1.00 92.50 91 LEU A CA 1
ATOM 734 C C . LEU A 1 91 ? -16.910 -5.739 -1.337 1.00 92.50 91 LEU A C 1
ATOM 736 O O . LEU A 1 91 ? -15.707 -5.659 -1.114 1.00 92.50 91 LEU A O 1
ATOM 740 N N . HIS A 1 92 ? -17.409 -6.624 -2.204 1.00 83.94 92 HIS A N 1
ATOM 741 C CA . HIS A 1 92 ? -16.546 -7.500 -3.010 1.00 83.94 92 HIS A CA 1
ATOM 742 C C . HIS A 1 92 ? -15.948 -6.780 -4.231 1.00 83.94 92 HIS A C 1
ATOM 744 O O . HIS A 1 92 ? -14.940 -7.220 -4.784 1.00 83.94 92 HIS A O 1
ATOM 750 N N . GLN A 1 93 ? -16.570 -5.680 -4.658 1.00 78.56 93 GLN A N 1
ATOM 751 C CA . GLN A 1 93 ? -16.118 -4.827 -5.752 1.00 78.56 93 GLN A CA 1
ATOM 752 C C . GLN A 1 93 ? -16.040 -3.379 -5.264 1.00 78.56 93 GLN A C 1
ATOM 754 O O . GLN A 1 93 ? -16.956 -2.880 -4.616 1.00 78.56 93 GLN A O 1
ATOM 759 N N . THR A 1 94 ? -14.916 -2.745 -5.565 1.00 73.00 94 THR A N 1
ATOM 760 C CA . THR A 1 94 ? -14.557 -1.351 -5.271 1.00 73.00 94 THR A CA 1
ATOM 761 C C . THR A 1 94 ? -13.768 -0.834 -6.467 1.00 73.00 94 THR A C 1
ATOM 763 O O . THR A 1 94 ? -13.134 -1.647 -7.132 1.00 73.00 94 THR A O 1
ATOM 766 N N . THR A 1 95 ? -13.780 0.465 -6.734 1.00 74.00 95 THR A N 1
ATOM 767 C CA . THR A 1 95 ? -12.991 1.103 -7.804 1.00 74.00 95 THR A CA 1
ATOM 768 C C . THR A 1 95 ? -11.540 1.326 -7.345 1.00 74.00 95 THR A C 1
ATOM 770 O O . THR A 1 95 ? -11.111 2.464 -7.165 1.00 74.00 95 THR A O 1
ATOM 773 N N . ASP A 1 96 ? -10.824 0.233 -7.067 1.00 77.00 96 ASP A N 1
ATOM 774 C CA . ASP A 1 96 ? -9.399 0.234 -6.725 1.00 77.00 96 ASP A CA 1
ATOM 775 C C . ASP A 1 96 ? -8.696 -0.936 -7.452 1.00 77.00 96 ASP A C 1
ATOM 777 O O . ASP A 1 96 ? -8.957 -2.117 -7.159 1.00 77.00 96 ASP A O 1
ATOM 781 N N . GLY A 1 97 ? -7.785 -0.606 -8.365 1.00 84.81 97 GLY A N 1
ATOM 782 C CA . GLY A 1 97 ? -6.986 -1.524 -9.177 1.00 84.81 97 GLY A CA 1
ATOM 783 C C . GLY A 1 97 ? -5.504 -1.226 -8.995 1.00 84.81 97 GLY A C 1
ATOM 784 O O . GLY A 1 97 ? -5.118 -0.122 -8.640 1.00 84.81 97 GLY A O 1
ATOM 785 N N . CYS A 1 98 ? -4.636 -2.225 -9.132 1.00 94.88 98 CYS A N 1
ATOM 786 C CA . CYS A 1 98 ? -3.209 -1.993 -8.937 1.00 94.88 98 CYS A CA 1
ATOM 787 C C . CYS A 1 98 ? -2.365 -3.015 -9.693 1.00 94.88 98 CYS A C 1
ATOM 789 O O . CYS A 1 98 ? -2.775 -4.172 -9.849 1.00 94.88 98 CYS A O 1
ATOM 791 N N . THR A 1 99 ? -1.153 -2.628 -10.078 1.00 98.44 99 THR A N 1
ATOM 792 C CA . THR A 1 99 ? -0.135 -3.555 -10.598 1.00 98.44 99 THR A CA 1
ATOM 793 C C . THR A 1 99 ? 1.169 -3.325 -9.849 1.00 98.44 99 THR A C 1
ATOM 795 O O . THR A 1 99 ? 1.664 -2.202 -9.826 1.00 98.44 99 THR A O 1
ATOM 798 N N . SER A 1 100 ? 1.720 -4.372 -9.238 1.00 98.69 100 SER A N 1
ATOM 799 C CA . SER A 1 100 ? 2.998 -4.331 -8.518 1.00 98.69 100 SER A CA 1
ATOM 800 C C . SER A 1 100 ? 4.044 -5.158 -9.250 1.00 98.69 100 SER A C 1
ATOM 802 O O . SER A 1 100 ? 3.719 -6.182 -9.850 1.00 98.69 100 SER A O 1
ATOM 804 N N . VAL A 1 101 ? 5.298 -4.725 -9.158 1.00 98.38 101 VAL A N 1
ATOM 805 C CA . VAL A 1 101 ? 6.475 -5.419 -9.683 1.00 98.38 101 VAL A CA 1
ATOM 806 C C . VAL A 1 101 ? 7.541 -5.440 -8.600 1.00 98.38 101 VAL A C 1
ATOM 808 O O . VAL A 1 101 ? 7.767 -4.427 -7.946 1.00 98.38 101 VAL A O 1
ATOM 811 N N . ALA A 1 102 ? 8.222 -6.562 -8.417 1.00 98.19 102 ALA A N 1
ATOM 812 C CA . ALA A 1 102 ? 9.352 -6.670 -7.504 1.00 98.19 102 ALA A CA 1
ATOM 813 C C . ALA A 1 102 ? 10.501 -7.432 -8.155 1.00 98.19 102 ALA A C 1
ATOM 815 O O . ALA A 1 102 ? 10.276 -8.442 -8.820 1.00 98.19 102 ALA A O 1
ATOM 816 N N . ILE A 1 103 ? 11.725 -6.930 -7.990 1.00 96.69 103 ILE A N 1
ATOM 817 C CA . ILE A 1 103 ? 12.905 -7.426 -8.704 1.00 96.69 103 ILE A CA 1
ATOM 818 C C . ILE A 1 103 ? 14.130 -7.372 -7.798 1.00 96.69 103 ILE A C 1
ATOM 820 O O . ILE A 1 103 ? 14.376 -6.370 -7.125 1.00 96.69 103 ILE A O 1
ATOM 824 N N . HIS A 1 104 ? 14.931 -8.430 -7.852 1.00 95.31 104 HIS A N 1
ATOM 825 C CA . HIS A 1 104 ? 16.334 -8.402 -7.464 1.00 95.31 104 HIS A CA 1
ATOM 826 C C . HIS A 1 104 ? 17.160 -7.912 -8.656 1.00 95.31 104 HIS A C 1
ATOM 828 O O . HIS A 1 104 ? 17.289 -8.620 -9.655 1.00 95.31 104 HIS A O 1
ATOM 834 N N . GLY A 1 105 ? 17.646 -6.678 -8.569 1.00 90.50 105 GLY A N 1
ATOM 835 C CA . GLY A 1 105 ? 18.492 -6.053 -9.577 1.00 90.50 105 GLY A CA 1
ATOM 836 C C . GLY A 1 105 ? 19.976 -6.411 -9.418 1.00 90.50 105 GLY A C 1
ATOM 837 O O . GLY A 1 105 ? 20.356 -7.130 -8.485 1.00 90.50 105 GLY A O 1
ATOM 838 N N . PRO A 1 106 ? 20.829 -5.903 -10.324 1.00 87.00 106 PRO A N 1
ATOM 839 C CA . PRO A 1 106 ? 22.279 -6.026 -10.213 1.00 87.00 106 PRO A CA 1
ATOM 840 C C . PRO A 1 106 ? 22.819 -5.352 -8.940 1.00 87.00 106 PRO A C 1
ATOM 842 O O . PRO A 1 106 ? 22.160 -4.518 -8.317 1.00 87.00 106 PRO A O 1
ATOM 845 N N . ASP A 1 107 ? 24.029 -5.747 -8.535 1.00 86.12 107 ASP A N 1
ATOM 846 C CA . ASP A 1 107 ? 24.785 -5.155 -7.419 1.00 86.12 107 ASP A CA 1
ATOM 847 C C . ASP A 1 107 ? 24.051 -5.124 -6.061 1.00 86.12 107 ASP A C 1
ATOM 849 O O . ASP A 1 107 ? 24.342 -4.309 -5.188 1.00 86.12 107 ASP A O 1
ATOM 853 N N . GLY A 1 108 ? 23.096 -6.037 -5.856 1.00 87.25 108 GLY A N 1
ATOM 854 C CA . GLY A 1 108 ? 22.333 -6.151 -4.607 1.00 87.25 108 GLY A CA 1
ATOM 855 C C . GLY A 1 108 ? 21.183 -5.147 -4.463 1.00 87.25 108 GLY A C 1
ATOM 856 O O . GLY A 1 108 ? 20.481 -5.171 -3.442 1.00 87.25 108 GLY A O 1
ATOM 857 N N . ALA A 1 109 ? 20.954 -4.312 -5.483 1.00 92.50 109 ALA A N 1
ATOM 858 C CA . ALA A 1 109 ? 19.793 -3.440 -5.551 1.00 92.50 109 ALA A CA 1
ATOM 859 C C . ALA A 1 109 ? 18.506 -4.267 -5.628 1.00 92.50 109 ALA A C 1
ATOM 861 O O . ALA A 1 109 ? 18.439 -5.317 -6.268 1.00 92.50 109 ALA A O 1
ATOM 862 N N . ARG A 1 110 ? 17.453 -3.786 -4.977 1.00 97.19 110 ARG A N 1
ATOM 863 C CA . ARG A 1 110 ? 16.109 -4.360 -5.060 1.00 97.19 110 ARG A CA 1
ATOM 864 C C . ARG A 1 110 ? 15.130 -3.264 -5.428 1.00 97.19 110 ARG A C 1
ATOM 866 O O . ARG A 1 110 ? 15.204 -2.164 -4.882 1.00 97.19 110 ARG A O 1
ATOM 873 N N . TRP A 1 111 ? 14.204 -3.577 -6.323 1.00 98.31 111 TRP A N 1
ATOM 874 C CA . TRP A 1 111 ? 13.157 -2.652 -6.738 1.00 98.31 111 TRP A CA 1
ATOM 875 C C . TRP A 1 111 ? 11.787 -3.193 -6.383 1.00 98.31 111 TRP A C 1
ATOM 877 O O . TRP A 1 111 ? 11.503 -4.365 -6.623 1.00 98.31 111 TRP A O 1
ATOM 887 N N . ILE A 1 112 ? 10.933 -2.320 -5.852 1.00 98.81 112 ILE A N 1
ATOM 888 C CA . ILE A 1 112 ? 9.495 -2.562 -5.725 1.00 98.81 112 ILE A CA 1
ATOM 889 C C . ILE A 1 112 ? 8.782 -1.417 -6.438 1.00 98.81 112 ILE A C 1
ATOM 891 O O . ILE A 1 112 ? 8.819 -0.272 -5.991 1.0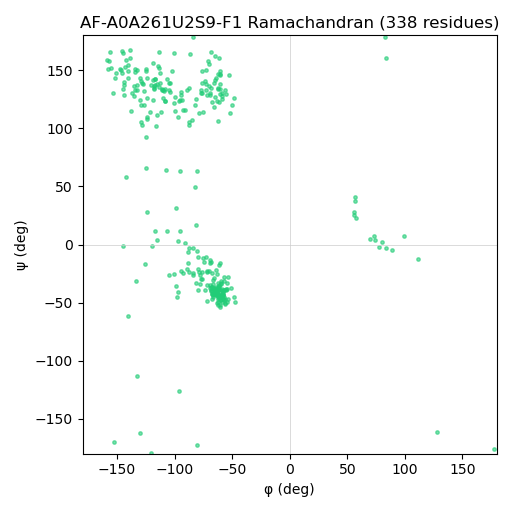0 98.81 112 ILE A O 1
ATOM 895 N N . GLY A 1 113 ? 8.170 -1.723 -7.574 1.00 98.69 113 GLY A N 1
ATOM 896 C CA . GLY A 1 113 ? 7.374 -0.810 -8.377 1.00 98.69 113 GLY A CA 1
ATOM 897 C C . GLY A 1 113 ? 5.877 -1.039 -8.178 1.00 98.69 113 GLY A C 1
ATOM 898 O O . GLY A 1 113 ? 5.441 -2.161 -7.924 1.00 98.69 113 GLY A O 1
ATOM 899 N N . HIS A 1 114 ? 5.079 0.017 -8.306 1.00 98.81 114 HIS A N 1
ATOM 900 C CA . HIS A 1 114 ? 3.636 -0.055 -8.119 1.00 98.81 114 HIS A CA 1
ATOM 901 C C . HIS A 1 114 ? 2.882 1.024 -8.899 1.00 98.81 114 HIS A C 1
ATOM 903 O O . HIS A 1 114 ? 3.197 2.206 -8.778 1.00 98.81 114 HIS A O 1
ATOM 909 N N . ASN A 1 115 ? 1.857 0.622 -9.648 1.00 98.69 115 ASN A N 1
ATOM 910 C CA . ASN A 1 115 ? 0.784 1.504 -10.096 1.00 98.69 115 ASN A CA 1
ATOM 911 C C . ASN A 1 115 ? -0.387 1.401 -9.129 1.00 98.69 115 ASN A C 1
ATOM 913 O O . ASN A 1 115 ? -0.925 0.311 -8.935 1.00 98.69 115 ASN A O 1
ATOM 917 N N . GLU A 1 116 ? -0.787 2.552 -8.603 1.00 98.31 11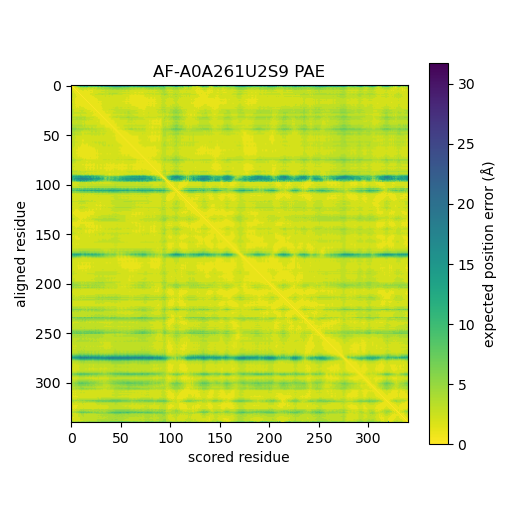6 GLU A N 1
ATOM 918 C CA . GLU A 1 116 ? -2.005 2.721 -7.822 1.00 98.31 116 GLU A CA 1
ATOM 919 C C . GLU A 1 116 ? -3.105 3.242 -8.754 1.00 98.31 116 GLU A C 1
ATOM 921 O O . GLU A 1 116 ? -3.026 4.390 -9.198 1.00 98.31 116 GLU A O 1
ATOM 926 N N . ASP A 1 117 ? -4.107 2.421 -9.067 1.00 97.38 117 ASP A N 1
ATOM 927 C CA . ASP A 1 117 ? -5.279 2.797 -9.861 1.00 97.38 117 ASP A CA 1
ATOM 928 C C . ASP A 1 117 ? -6.497 2.985 -8.944 1.00 97.38 117 ASP A C 1
ATOM 930 O O . ASP A 1 117 ? -6.826 2.136 -8.119 1.00 97.38 117 ASP A O 1
ATOM 934 N N . GLY A 1 118 ? -7.206 4.096 -9.110 1.00 95.75 118 GLY A N 1
ATOM 935 C CA . GLY A 1 118 ? -8.390 4.404 -8.311 1.00 95.75 118 GLY A CA 1
ATOM 936 C C . GLY A 1 118 ? -9.359 5.297 -9.066 1.00 95.75 118 GLY A C 1
ATOM 937 O O . GLY A 1 118 ? -9.181 5.538 -10.263 1.00 95.75 118 GLY A O 1
ATOM 938 N N . ASP A 1 119 ? -10.365 5.815 -8.361 1.00 95.25 119 ASP A N 1
ATOM 939 C CA . ASP A 1 119 ? -11.370 6.717 -8.934 1.00 95.25 119 ASP A CA 1
ATOM 940 C C . ASP A 1 119 ? -10.688 7.878 -9.703 1.00 95.25 119 ASP A C 1
ATOM 942 O O . ASP A 1 119 ? -9.925 8.647 -9.099 1.00 95.25 119 ASP A O 1
ATOM 946 N N . PRO A 1 120 ? -10.941 8.048 -11.020 1.00 95.2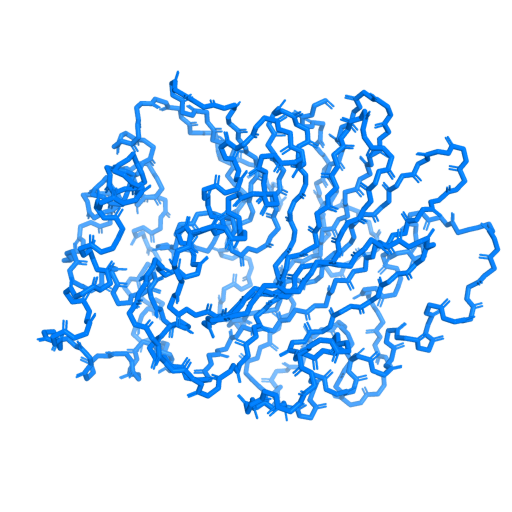5 120 PRO A N 1
ATOM 947 C CA . PRO A 1 120 ? -10.357 9.112 -11.832 1.00 95.25 120 PRO A CA 1
ATOM 948 C C . PRO A 1 120 ? -10.563 10.518 -11.258 1.00 95.25 120 PRO A C 1
ATOM 950 O O . PRO A 1 120 ? -9.720 11.397 -11.472 1.00 95.25 120 PRO A O 1
ATOM 953 N N . TYR A 1 121 ? -11.634 10.741 -10.487 1.00 95.50 121 TYR A N 1
ATOM 954 C CA . TYR A 1 121 ? -11.872 11.991 -9.771 1.00 95.50 121 TYR A CA 1
ATOM 955 C C . TYR A 1 121 ? -10.720 12.340 -8.820 1.00 95.50 121 TYR A C 1
ATOM 957 O O . TYR A 1 121 ? -10.398 13.514 -8.636 1.00 95.50 121 TYR A O 1
ATOM 965 N N . LEU A 1 122 ? -10.039 11.349 -8.246 1.00 95.94 122 LEU A N 1
ATOM 966 C CA . LEU A 1 122 ? -8.936 11.557 -7.311 1.00 95.94 122 LEU A CA 1
ATOM 967 C C . LEU A 1 122 ? -7.591 11.867 -7.979 1.00 95.94 122 LEU A C 1
ATOM 969 O O . LEU A 1 122 ? -6.629 12.218 -7.287 1.00 95.94 122 LEU A O 1
ATOM 973 N N . TYR A 1 123 ? -7.499 11.815 -9.310 1.00 96.12 123 TYR A N 1
ATOM 974 C CA . TYR A 1 123 ? -6.267 12.174 -10.008 1.00 96.12 123 TYR A CA 1
ATOM 975 C C . TYR A 1 123 ? -5.884 13.637 -9.741 1.00 96.12 123 TYR A C 1
ATOM 977 O O . TYR A 1 123 ? -6.668 14.560 -9.967 1.00 96.12 123 TYR A O 1
ATOM 985 N N . GLY A 1 124 ? -4.672 13.843 -9.216 1.00 95.81 124 GLY A N 1
ATOM 986 C CA . GLY A 1 124 ? -4.185 15.154 -8.773 1.00 95.81 124 GLY A CA 1
ATOM 987 C C . GLY A 1 124 ? -4.803 15.669 -7.463 1.00 95.81 124 GLY A C 1
ATOM 988 O O . GLY A 1 124 ? -4.547 16.815 -7.096 1.00 95.81 124 GLY A O 1
ATOM 989 N N . ARG A 1 125 ? -5.602 14.852 -6.761 1.00 96.38 125 ARG A N 1
ATOM 990 C CA . ARG A 1 125 ? -6.289 15.210 -5.503 1.00 96.38 125 ARG A CA 1
ATOM 991 C C . ARG A 1 125 ? -5.902 14.335 -4.303 1.00 96.38 125 ARG A C 1
ATOM 993 O O . ARG A 1 125 ? -6.377 14.580 -3.198 1.00 96.38 125 ARG A O 1
ATOM 1000 N N . CYS A 1 126 ? -5.032 13.348 -4.502 1.00 97.25 126 CYS A N 1
ATOM 1001 C CA . CYS A 1 126 ? -4.366 12.622 -3.420 1.00 97.25 126 CYS A CA 1
ATOM 1002 C C . CYS A 1 126 ? -3.083 13.338 -2.973 1.00 97.25 126 CYS A C 1
ATOM 1004 O O . CYS A 1 126 ? -2.524 14.174 -3.689 1.00 97.25 126 CYS A O 1
ATOM 1006 N N . HIS A 1 127 ? -2.582 12.970 -1.795 1.00 97.56 127 HIS A N 1
ATOM 1007 C CA . HIS A 1 127 ? -1.357 13.536 -1.227 1.00 97.56 127 HIS A CA 1
ATOM 1008 C C . HIS A 1 127 ? -0.288 12.461 -1.025 1.00 97.56 127 HIS A C 1
ATOM 1010 O O . HIS A 1 127 ? -0.607 11.296 -0.826 1.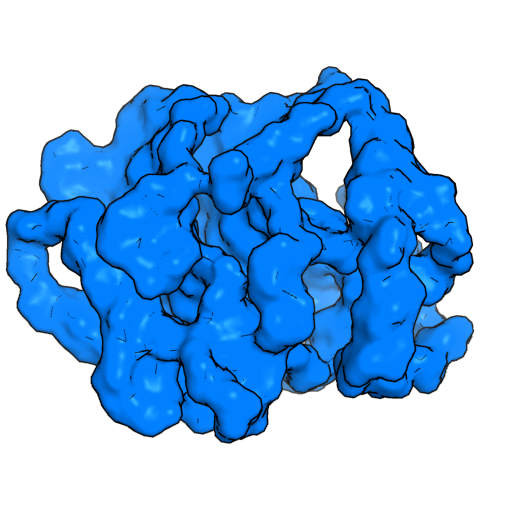00 97.56 127 HIS A O 1
ATOM 1016 N N . LEU A 1 128 ? 0.987 12.858 -0.997 1.00 98.56 128 LEU A N 1
ATOM 1017 C CA . LEU A 1 128 ? 1.966 12.120 -0.197 1.00 98.56 128 LEU A CA 1
ATOM 1018 C C . LEU A 1 128 ? 1.937 12.692 1.218 1.00 98.56 128 LEU A C 1
ATOM 1020 O O . LEU A 1 128 ? 1.944 13.912 1.390 1.00 98.56 128 LEU A O 1
ATOM 1024 N N . VAL A 1 129 ? 1.927 11.826 2.222 1.00 98.81 129 VAL A N 1
ATOM 1025 C CA . VAL A 1 129 ? 2.085 12.213 3.628 1.00 98.81 129 VAL A CA 1
ATOM 1026 C C . VAL A 1 129 ? 3.405 11.668 4.145 1.00 98.81 129 VAL A C 1
ATOM 1028 O O . VAL A 1 129 ? 3.774 10.549 3.808 1.00 98.81 129 VAL A O 1
ATOM 1031 N N . ASP A 1 130 ? 4.117 12.469 4.932 1.00 98.81 130 ASP A N 1
ATOM 1032 C CA . ASP A 1 130 ? 5.310 12.067 5.677 1.00 98.81 130 ASP A CA 1
ATOM 1033 C C . ASP A 1 130 ? 4.983 12.194 7.165 1.00 98.81 130 ASP A C 1
ATOM 1035 O O . ASP A 1 130 ? 4.888 13.296 7.705 1.00 98.81 130 ASP A O 1
ATOM 1039 N N . VAL A 1 131 ? 4.713 11.064 7.802 1.00 98.88 131 VAL A N 1
ATOM 1040 C CA . VAL A 1 131 ? 4.116 10.981 9.131 1.00 98.88 131 VAL A CA 1
ATOM 1041 C C . VAL A 1 131 ? 5.158 10.500 10.131 1.00 98.88 131 VAL A C 1
ATOM 1043 O O . VAL A 1 131 ? 5.825 9.496 9.902 1.00 98.88 131 VAL A O 1
ATOM 1046 N N . GLN A 1 132 ? 5.272 11.186 11.263 1.00 98.69 132 GLN A N 1
ATOM 1047 C CA . GLN A 1 132 ? 6.093 10.780 12.400 1.00 98.69 132 GLN A CA 1
ATOM 1048 C C . GLN A 1 132 ? 5.228 10.711 13.660 1.00 98.69 132 GLN A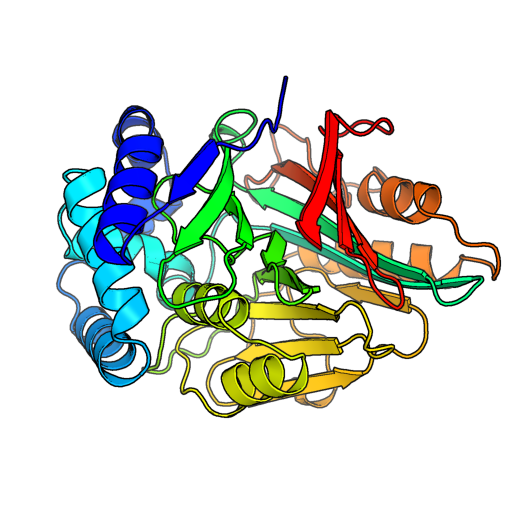 C 1
ATOM 1050 O O . GLN A 1 132 ? 5.042 11.738 14.317 1.00 98.69 132 GLN A O 1
ATOM 1055 N N . PRO A 1 133 ? 4.672 9.535 13.986 1.00 98.31 133 PRO A N 1
ATOM 1056 C CA . PRO A 1 133 ? 4.069 9.329 15.288 1.00 98.31 133 PRO A CA 1
ATOM 1057 C C . PRO A 1 133 ? 5.157 9.290 16.375 1.00 98.31 133 PRO A C 1
ATOM 1059 O O . PRO A 1 133 ? 6.314 8.967 16.088 1.00 98.31 133 PRO A O 1
ATOM 1062 N N . ASP A 1 134 ? 4.785 9.605 17.613 1.00 98.50 134 ASP A N 1
ATOM 1063 C CA . ASP A 1 134 ? 5.716 9.641 18.753 1.00 98.50 134 ASP A CA 1
ATOM 1064 C C . ASP A 1 134 ? 6.214 8.243 19.184 1.00 98.50 134 ASP A C 1
ATOM 1066 O O . ASP A 1 134 ? 7.270 8.118 19.801 1.00 98.50 134 ASP A O 1
ATOM 1070 N N . ASP A 1 135 ? 5.462 7.189 18.865 1.00 98.06 135 ASP A N 1
ATOM 1071 C CA . ASP A 1 135 ? 5.620 5.821 19.378 1.00 98.06 135 ASP A CA 1
ATOM 1072 C C . ASP A 1 135 ? 6.003 4.783 18.304 1.00 98.06 135 ASP A C 1
ATOM 1074 O O . ASP A 1 135 ? 6.084 3.591 18.598 1.00 98.06 135 ASP A O 1
ATOM 1078 N N . ALA A 1 136 ? 6.230 5.202 17.055 1.00 97.88 136 ALA A N 1
ATOM 1079 C CA . ALA A 1 136 ? 6.561 4.307 15.943 1.00 97.88 136 ALA A CA 1
ATOM 1080 C C . ALA A 1 136 ? 7.535 4.961 14.940 1.00 97.88 136 ALA A C 1
ATOM 1082 O O . ALA A 1 136 ? 7.739 6.176 14.979 1.00 97.88 136 ALA A O 1
ATOM 1083 N N . PRO A 1 137 ? 8.149 4.189 14.016 1.00 98.00 137 PRO A N 1
ATOM 1084 C CA . PRO A 1 137 ? 9.244 4.676 13.167 1.00 98.00 137 PRO A CA 1
ATOM 1085 C C . PRO A 1 137 ? 8.903 5.903 12.322 1.00 98.00 137 PRO A C 1
ATOM 1087 O O . PRO A 1 137 ? 9.783 6.694 11.998 1.00 98.00 137 PRO A O 1
ATOM 1090 N N . GLY A 1 138 ? 7.631 6.079 11.971 1.00 98.62 138 GLY A N 1
ATOM 1091 C CA . GLY A 1 138 ? 7.203 7.047 10.970 1.00 98.62 138 GLY A CA 1
ATOM 1092 C C . GLY A 1 138 ? 7.332 6.495 9.557 1.00 98.62 138 GLY A C 1
ATOM 1093 O O . GLY A 1 138 ? 8.022 5.504 9.314 1.00 98.62 138 GLY A O 1
ATOM 1094 N N . TYR A 1 139 ? 6.617 7.103 8.618 1.00 98.88 139 TYR A N 1
ATOM 1095 C CA . TYR A 1 139 ? 6.449 6.574 7.271 1.00 98.88 139 TYR A CA 1
ATOM 1096 C C . TYR A 1 139 ? 6.098 7.652 6.254 1.00 98.88 139 TYR A C 1
ATOM 1098 O O . TYR A 1 139 ? 5.542 8.695 6.589 1.00 98.88 139 TYR A O 1
ATOM 1106 N N . VAL A 1 140 ? 6.377 7.356 4.988 1.00 98.88 140 VAL A N 1
ATOM 1107 C CA . VAL A 1 140 ? 5.858 8.090 3.836 1.00 98.88 140 VAL A CA 1
ATOM 1108 C C . VAL A 1 140 ? 4.872 7.199 3.095 1.00 98.88 140 VAL A C 1
ATOM 1110 O O . VAL A 1 140 ? 5.169 6.032 2.854 1.00 98.88 140 VAL A O 1
ATOM 1113 N N . SER A 1 141 ? 3.702 7.726 2.733 1.00 98.81 141 SER A N 1
ATOM 1114 C CA . SER A 1 141 ? 2.663 6.961 2.030 1.00 98.81 141 SER A CA 1
ATOM 1115 C C . SER A 1 141 ? 1.847 7.829 1.076 1.00 98.81 141 SER A C 1
ATOM 1117 O O . SER A 1 141 ? 1.662 9.028 1.308 1.00 98.81 141 SER A O 1
ATOM 1119 N N . PHE A 1 142 ? 1.334 7.208 0.012 1.00 98.69 142 PHE A N 1
ATOM 1120 C CA . PHE A 1 142 ? 0.297 7.795 -0.828 1.00 98.69 142 PHE A CA 1
ATOM 1121 C C . PHE A 1 142 ? -1.066 7.739 -0.140 1.00 98.69 142 PHE A C 1
ATOM 1123 O O . PHE A 1 142 ? -1.627 6.675 0.119 1.00 98.69 142 PHE A O 1
ATOM 1130 N N . TYR A 1 143 ? -1.585 8.916 0.181 1.00 98.44 143 TYR A N 1
ATOM 1131 C CA . TYR A 1 143 ? -2.763 9.117 1.001 1.00 98.44 143 TYR A CA 1
ATOM 1132 C C . TYR A 1 143 ? -3.998 9.389 0.147 1.00 98.44 143 TYR A C 1
ATOM 1134 O O . TYR A 1 143 ? -4.114 10.444 -0.489 1.00 98.44 143 TYR A O 1
ATOM 1142 N N . TYR A 1 144 ? -4.944 8.451 0.212 1.00 97.62 144 TYR A N 1
ATOM 1143 C CA . TYR A 1 144 ? -6.321 8.677 -0.210 1.00 97.62 144 TYR A CA 1
ATOM 1144 C C . TYR A 1 144 ? -7.070 9.489 0.850 1.00 97.62 144 TYR A C 1
ATOM 1146 O O . TYR A 1 144 ? -7.038 9.117 2.029 1.00 97.62 144 TYR A O 1
ATOM 1154 N N . PRO A 1 145 ? -7.816 10.533 0.453 1.00 96.56 145 PRO A N 1
ATOM 1155 C CA . PRO A 1 145 ? -8.649 11.302 1.366 1.00 96.56 145 PRO A CA 1
ATOM 1156 C C . PRO A 1 145 ? -9.533 10.407 2.250 1.00 96.56 145 PRO A C 1
ATOM 1158 O O . PRO A 1 145 ? -10.254 9.526 1.774 1.00 96.56 145 PRO A O 1
ATOM 1161 N N . GLY A 1 146 ? -9.437 10.612 3.564 1.00 96.88 146 GLY A N 1
ATOM 1162 C CA . GLY A 1 146 ? -10.259 9.939 4.567 1.00 96.88 146 GLY A CA 1
ATOM 1163 C C . GLY A 1 146 ? -9.915 8.472 4.829 1.00 96.88 146 GLY A C 1
ATOM 1164 O O . GLY A 1 146 ? -10.592 7.838 5.634 1.00 96.88 146 GLY A O 1
ATOM 1165 N N . SER A 1 147 ? -8.872 7.925 4.206 1.00 97.81 147 SER A N 1
ATOM 1166 C CA . SER A 1 147 ? -8.442 6.540 4.431 1.00 97.81 147 SER A CA 1
ATOM 1167 C C . SER A 1 147 ? -7.159 6.485 5.252 1.00 97.81 147 SER A C 1
ATOM 1169 O O . SER A 1 147 ? -6.264 7.293 5.029 1.00 97.81 147 SER A O 1
ATOM 1171 N N . LEU A 1 148 ? -7.014 5.514 6.151 1.00 98.19 148 LEU A N 1
ATOM 1172 C CA . LEU A 1 148 ? -5.739 5.289 6.833 1.00 98.19 148 LEU A CA 1
ATOM 1173 C C . LEU A 1 148 ? -4.606 5.057 5.807 1.00 98.19 148 LEU A C 1
ATOM 1175 O O . LEU A 1 148 ? -4.785 4.269 4.867 1.00 98.19 148 LEU A O 1
ATOM 1179 N N . PRO A 1 149 ? -3.444 5.722 5.956 1.00 98.12 149 PRO A N 1
ATOM 1180 C CA . PRO A 1 149 ? -2.304 5.507 5.069 1.00 98.12 149 PRO A CA 1
ATOM 1181 C C . PRO A 1 149 ? -1.787 4.060 5.101 1.00 98.12 149 PRO A C 1
ATOM 1183 O O . PRO A 1 149 ? -1.851 3.393 6.130 1.00 98.12 149 PRO A O 1
ATOM 1186 N N . GLY A 1 150 ? -1.235 3.588 3.981 1.00 97.38 150 GLY A N 1
ATOM 1187 C CA . GLY A 1 150 ? -0.592 2.269 3.874 1.00 97.38 150 GLY A CA 1
ATOM 1188 C C . GLY A 1 150 ? -1.323 1.238 3.015 1.00 97.38 150 GLY A C 1
ATOM 1189 O O . GLY A 1 150 ? -0.718 0.246 2.637 1.00 97.38 150 GLY A O 1
ATOM 1190 N N . HIS A 1 151 ? -2.578 1.477 2.628 1.00 97.38 151 HIS A N 1
ATOM 1191 C CA . HIS A 1 151 ? -3.328 0.586 1.725 1.00 97.38 151 HIS A CA 1
ATOM 1192 C C . HIS A 1 151 ? -3.012 0.793 0.225 1.00 97.38 151 HIS A C 1
ATOM 1194 O O . HIS A 1 151 ? -3.800 0.376 -0.616 1.00 97.38 151 HIS A O 1
ATOM 1200 N N . THR A 1 152 ? -1.894 1.457 -0.081 1.00 98.19 152 THR A N 1
ATOM 1201 C CA . THR A 1 152 ? -1.450 1.881 -1.420 1.00 98.19 152 THR A CA 1
ATOM 1202 C C . THR A 1 152 ? 0.023 1.496 -1.603 1.00 98.19 152 THR A C 1
ATOM 1204 O O . THR A 1 152 ? 0.374 0.321 -1.532 1.00 98.19 152 THR A O 1
ATOM 1207 N N . PHE A 1 153 ? 0.920 2.477 -1.702 1.00 98.81 153 PHE A N 1
ATOM 1208 C CA . PHE A 1 153 ? 2.355 2.333 -1.547 1.00 98.81 153 PHE A CA 1
ATOM 1209 C C . PHE A 1 153 ? 2.880 3.182 -0.384 1.00 98.81 153 PHE A C 1
ATOM 1211 O O . PHE A 1 153 ? 2.435 4.315 -0.142 1.00 98.81 153 PHE A O 1
ATOM 1218 N N . ALA A 1 154 ? 3.844 2.631 0.349 1.00 98.88 154 ALA A N 1
ATOM 1219 C CA . ALA A 1 154 ? 4.454 3.277 1.498 1.00 98.88 154 ALA A CA 1
ATOM 1220 C C . ALA A 1 154 ? 5.839 2.706 1.828 1.00 98.88 154 ALA A C 1
ATOM 1222 O O . ALA A 1 154 ? 6.161 1.568 1.491 1.00 98.88 154 ALA A O 1
ATOM 1223 N N . ALA A 1 155 ? 6.634 3.493 2.550 1.00 98.88 155 ALA A N 1
ATOM 1224 C CA . ALA A 1 155 ? 7.829 3.012 3.229 1.00 98.88 155 ALA A CA 1
ATOM 1225 C C . ALA A 1 155 ? 7.970 3.661 4.606 1.00 98.88 155 ALA A C 1
ATOM 1227 O O . ALA A 1 155 ? 7.657 4.842 4.770 1.00 98.88 155 ALA A O 1
ATOM 1228 N N . ASN A 1 156 ? 8.449 2.906 5.592 1.00 98.81 156 ASN A N 1
ATOM 1229 C CA . ASN A 1 156 ? 8.682 3.408 6.944 1.00 98.81 156 ASN A CA 1
ATOM 1230 C C . ASN A 1 156 ? 10.163 3.729 7.207 1.00 98.81 156 ASN A C 1
ATOM 1232 O O . ASN A 1 156 ? 11.051 3.299 6.471 1.00 98.81 156 ASN A O 1
ATOM 1236 N N . ARG A 1 157 ? 10.454 4.480 8.276 1.00 98.50 157 ARG A N 1
ATOM 1237 C CA . ARG A 1 157 ? 11.833 4.862 8.644 1.00 98.50 157 ARG A CA 1
ATOM 1238 C C . ARG A 1 157 ? 12.660 3.706 9.215 1.00 98.50 157 ARG A C 1
ATOM 1240 O O . ARG A 1 157 ? 13.875 3.829 9.329 1.00 98.50 157 ARG A O 1
ATOM 1247 N N . ALA A 1 158 ? 12.036 2.568 9.534 1.00 98.50 158 ALA A N 1
ATOM 1248 C CA . ALA A 1 158 ? 12.765 1.331 9.806 1.00 98.50 158 ALA A CA 1
ATOM 1249 C C . ALA A 1 158 ? 13.295 0.680 8.514 1.00 98.50 158 ALA A C 1
ATOM 1251 O O . ALA A 1 158 ? 14.182 -0.170 8.576 1.00 98.50 158 ALA A O 1
ATOM 1252 N N . GLY A 1 159 ? 12.845 1.147 7.346 1.00 98.56 159 GLY A N 1
ATOM 1253 C CA . GLY A 1 159 ? 13.305 0.719 6.031 1.00 98.56 159 GLY A CA 1
ATOM 1254 C C . GLY A 1 159 ? 12.390 -0.298 5.366 1.00 98.56 159 GLY A C 1
ATOM 1255 O O . GLY A 1 159 ? 12.776 -0.818 4.328 1.00 98.56 159 GLY A O 1
ATOM 1256 N N . ILE A 1 160 ? 11.216 -0.595 5.933 1.00 98.81 160 ILE A N 1
ATOM 1257 C CA . ILE A 1 160 ? 10.226 -1.490 5.326 1.00 98.81 160 ILE A CA 1
ATOM 1258 C C . ILE A 1 160 ? 9.505 -0.747 4.206 1.00 98.81 160 ILE A C 1
ATOM 1260 O O . ILE A 1 160 ? 8.980 0.343 4.424 1.00 98.81 160 ILE A O 1
ATOM 1264 N N . VAL A 1 161 ? 9.432 -1.373 3.037 1.00 98.94 161 VAL A N 1
ATOM 1265 C CA . VAL A 1 161 ? 8.611 -0.971 1.896 1.00 98.94 161 VAL A CA 1
ATOM 1266 C C . VAL A 1 161 ? 7.396 -1.887 1.812 1.00 98.94 161 VAL A C 1
ATOM 1268 O O . VAL A 1 161 ? 7.510 -3.100 1.993 1.00 98.94 161 VAL A O 1
ATOM 1271 N N . GLN A 1 162 ? 6.242 -1.298 1.512 1.00 98.88 162 GLN A N 1
ATOM 1272 C CA . GLN A 1 162 ? 4.987 -1.998 1.295 1.00 98.88 162 GLN A CA 1
ATOM 1273 C C . GLN A 1 162 ? 4.261 -1.417 0.084 1.00 98.88 162 GLN A C 1
ATOM 1275 O O . GLN A 1 162 ? 4.036 -0.208 0.006 1.00 98.88 162 GLN A O 1
ATOM 1280 N N . THR A 1 163 ? 3.827 -2.290 -0.819 1.00 98.88 163 THR A N 1
ATOM 1281 C CA . THR A 1 163 ? 2.831 -1.958 -1.843 1.00 98.88 163 THR A CA 1
ATOM 1282 C C . THR A 1 163 ? 1.664 -2.927 -1.756 1.00 98.88 163 THR A C 1
ATOM 1284 O O . THR A 1 163 ? 1.827 -4.071 -1.321 1.00 98.88 163 THR A O 1
ATOM 1287 N N . ILE A 1 164 ? 0.473 -2.452 -2.106 1.00 98.62 164 ILE A N 1
ATOM 1288 C CA . ILE A 1 164 ? -0.780 -3.160 -1.871 1.00 98.62 164 ILE A CA 1
ATOM 1289 C C . ILE A 1 164 ? -1.519 -3.341 -3.174 1.00 98.62 164 ILE A C 1
ATOM 1291 O O . ILE A 1 164 ? -1.848 -2.370 -3.837 1.00 98.62 164 ILE A O 1
ATOM 1295 N N . ASN A 1 165 ? -1.881 -4.577 -3.492 1.00 98.50 165 ASN A N 1
ATOM 1296 C CA . ASN A 1 165 ? -2.900 -4.817 -4.494 1.00 98.50 165 ASN A CA 1
ATOM 1297 C C . ASN A 1 165 ? -4.209 -5.233 -3.829 1.00 98.50 165 ASN A C 1
ATOM 1299 O O . ASN A 1 165 ? -4.261 -6.134 -2.984 1.00 98.50 165 ASN A O 1
ATOM 1303 N N . ASN A 1 166 ? -5.295 -4.602 -4.266 1.00 94.81 166 ASN A N 1
ATOM 1304 C CA . ASN A 1 166 ? -6.644 -4.997 -3.897 1.00 94.81 166 ASN A CA 1
ATOM 1305 C C . ASN A 1 166 ? -6.926 -6.451 -4.318 1.00 94.81 166 ASN A C 1
ATOM 1307 O O . ASN A 1 166 ? -6.701 -6.791 -5.478 1.00 94.81 166 ASN A O 1
ATOM 1311 N N . LEU A 1 167 ? -7.447 -7.280 -3.407 1.00 95.31 167 LEU A N 1
ATOM 1312 C CA . LEU A 1 167 ? -7.900 -8.645 -3.691 1.00 95.31 167 LEU A CA 1
ATOM 1313 C C . LEU A 1 167 ? -9.398 -8.779 -3.421 1.00 95.31 167 LEU A C 1
ATOM 1315 O O . LEU A 1 167 ? -9.893 -8.363 -2.371 1.00 95.31 167 LEU A O 1
ATOM 1319 N N . ARG A 1 168 ? -10.121 -9.414 -4.346 1.00 92.88 168 ARG A N 1
ATOM 1320 C CA . ARG A 1 168 ? -11.592 -9.485 -4.331 1.00 92.88 168 ARG A CA 1
ATOM 1321 C C . ARG A 1 168 ? -12.098 -10.870 -3.950 1.00 92.88 168 ARG A C 1
ATOM 1323 O O . ARG A 1 168 ? -12.724 -11.569 -4.746 1.00 92.88 168 ARG A O 1
A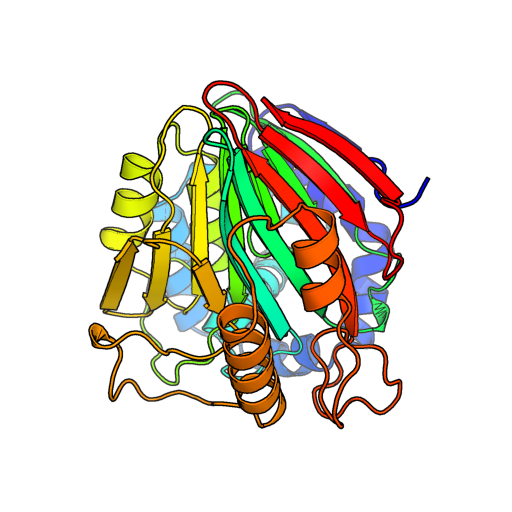TOM 1330 N N . THR A 1 169 ? -11.811 -11.287 -2.723 1.00 92.62 169 THR A N 1
ATOM 1331 C CA . THR A 1 169 ? -12.307 -12.572 -2.203 1.00 92.62 169 THR A CA 1
ATOM 1332 C C . THR A 1 169 ? -13.808 -12.511 -1.900 1.00 92.62 169 THR A C 1
ATOM 1334 O O . THR A 1 169 ? -14.364 -11.456 -1.584 1.00 92.62 169 THR A O 1
ATOM 1337 N N . ARG A 1 170 ? -14.496 -13.651 -2.028 1.00 91.12 170 ARG A N 1
ATOM 1338 C CA . ARG A 1 170 ? -15.934 -13.770 -1.721 1.00 91.12 170 ARG A CA 1
ATOM 1339 C C . ARG A 1 170 ? -16.208 -14.114 -0.256 1.00 91.12 170 ARG A C 1
ATOM 1341 O O . ARG A 1 170 ? -17.334 -13.959 0.206 1.00 91.12 170 ARG A O 1
ATOM 1348 N N . SER A 1 171 ? -15.199 -14.574 0.476 1.00 84.25 171 SER A N 1
ATOM 1349 C CA . SER A 1 171 ? -15.307 -14.857 1.905 1.00 84.25 171 SER A CA 1
ATOM 1350 C C . SER A 1 171 ? -15.379 -13.567 2.718 1.00 84.25 171 SER A C 1
ATOM 1352 O O . SER A 1 171 ? -14.540 -12.687 2.545 1.00 84.25 171 SER A O 1
ATOM 1354 N N . ARG A 1 172 ? -16.324 -13.496 3.660 1.00 83.12 172 ARG A N 1
ATOM 1355 C CA . ARG A 1 172 ? -16.333 -12.506 4.745 1.00 83.12 172 ARG A CA 1
ATOM 1356 C C . ARG A 1 172 ? -16.125 -13.227 6.070 1.00 83.12 172 ARG A C 1
ATOM 1358 O O . ARG A 1 172 ? -16.745 -14.263 6.306 1.00 83.12 172 ARG A O 1
ATOM 1365 N N . ARG A 1 173 ? -15.270 -12.685 6.931 1.00 91.75 173 ARG A N 1
ATOM 1366 C CA . ARG A 1 173 ? -15.053 -13.180 8.294 1.00 91.75 173 ARG A CA 1
ATOM 1367 C C . ARG A 1 173 ? -14.799 -11.990 9.202 1.00 91.75 173 ARG A C 1
ATOM 1369 O O . ARG A 1 173 ? -14.072 -11.091 8.811 1.00 91.75 173 ARG A O 1
ATOM 1376 N N . ALA A 1 174 ? -15.340 -11.990 10.413 1.00 93.19 174 ALA A N 1
ATOM 1377 C CA . ALA A 1 174 ? -14.981 -10.959 11.377 1.00 93.19 174 ALA A CA 1
ATOM 1378 C C . ALA A 1 174 ? -13.480 -11.039 11.713 1.00 93.19 174 ALA A C 1
ATOM 1380 O O . ALA A 1 174 ? -12.920 -12.119 11.929 1.00 93.19 174 ALA A O 1
ATOM 1381 N N . GLY A 1 175 ? -12.829 -9.883 11.726 1.00 97.19 175 GLY A N 1
ATOM 1382 C CA . GLY A 1 175 ? -11.401 -9.727 11.948 1.00 97.19 175 GLY A CA 1
ATOM 1383 C C . GLY A 1 175 ? -11.015 -8.260 11.815 1.00 97.19 175 GLY A C 1
ATOM 1384 O O . GLY A 1 175 ? -11.871 -7.397 11.636 1.00 97.19 175 GLY A O 1
ATOM 1385 N N . VAL A 1 176 ? -9.726 -7.962 11.903 1.00 98.25 176 VAL A N 1
ATOM 1386 C CA . VAL A 1 176 ? -9.235 -6.607 11.662 1.00 98.25 176 VAL A CA 1
ATOM 1387 C C . VAL A 1 176 ? -9.396 -6.273 10.168 1.00 98.25 176 VAL A C 1
ATOM 1389 O O . VAL A 1 176 ? -8.979 -7.073 9.321 1.00 98.25 176 VAL A O 1
ATOM 1392 N N . PRO A 1 177 ? -9.984 -5.118 9.810 1.00 98.06 177 PRO A N 1
ATOM 1393 C CA . PRO A 1 177 ? -10.099 -4.690 8.422 1.00 98.06 177 PRO A CA 1
ATOM 1394 C C . PRO A 1 177 ? -8.742 -4.514 7.746 1.00 98.06 177 PRO A C 1
ATOM 1396 O O . PRO A 1 177 ? -7.755 -4.087 8.356 1.00 98.06 177 PRO A O 1
ATOM 1399 N N . ARG A 1 178 ? -8.695 -4.818 6.451 1.00 96.94 178 ARG A N 1
ATOM 1400 C CA . ARG A 1 178 ? -7.448 -4.886 5.679 1.00 96.94 178 ARG A CA 1
ATOM 1401 C C . ARG A 1 178 ? -6.657 -3.571 5.641 1.00 96.94 178 ARG A C 1
ATOM 1403 O O . ARG A 1 178 ? -5.430 -3.609 5.633 1.00 96.94 178 ARG A O 1
ATOM 1410 N N . MET A 1 179 ? -7.328 -2.414 5.688 1.00 97.81 179 MET A N 1
ATOM 1411 C CA . MET A 1 179 ? -6.659 -1.101 5.724 1.00 97.81 179 MET A CA 1
ATOM 1412 C C . MET A 1 179 ? -5.921 -0.855 7.039 1.00 97.81 179 MET A C 1
ATOM 1414 O O . MET A 1 179 ? -4.795 -0.362 7.026 1.00 97.81 179 MET A O 1
ATOM 1418 N N . PHE A 1 180 ? -6.510 -1.259 8.167 1.00 98.69 180 PHE A N 1
ATOM 1419 C CA . PHE A 1 180 ? -5.860 -1.154 9.474 1.00 98.69 180 PHE A CA 1
ATOM 1420 C C . PHE A 1 180 ? -4.643 -2.078 9.561 1.00 98.69 180 PHE A C 1
ATOM 1422 O O . PHE A 1 180 ? -3.614 -1.691 10.107 1.00 98.69 180 PHE A O 1
ATOM 1429 N N . LEU A 1 181 ? -4.722 -3.277 8.975 1.00 98.44 181 LEU A N 1
ATOM 1430 C CA . LEU A 1 181 ? -3.580 -4.194 8.913 1.00 98.44 181 LEU A CA 1
ATOM 1431 C C . LEU A 1 181 ? -2.455 -3.667 8.024 1.00 98.44 181 LEU A C 1
ATOM 1433 O O . LEU A 1 181 ? -1.295 -3.749 8.419 1.00 98.44 181 LEU A O 1
ATOM 1437 N N . ALA A 1 182 ? -2.782 -3.095 6.863 1.00 98.62 182 ALA A N 1
ATOM 1438 C CA . ALA A 1 182 ? -1.791 -2.449 6.009 1.00 98.62 182 ALA A CA 1
ATOM 1439 C C . ALA A 1 182 ? -1.090 -1.299 6.756 1.00 98.62 182 ALA A C 1
ATOM 1441 O O . ALA A 1 182 ? 0.134 -1.280 6.844 1.00 98.62 182 ALA A O 1
ATOM 1442 N N . ARG A 1 183 ? -1.851 -0.423 7.427 1.00 98.81 183 ARG A N 1
ATOM 1443 C CA . ARG A 1 183 ? -1.288 0.643 8.270 1.00 98.81 183 ARG A CA 1
ATOM 1444 C C . ARG A 1 183 ? -0.403 0.104 9.400 1.00 98.81 183 ARG A C 1
ATOM 1446 O O . ARG A 1 183 ? 0.647 0.688 9.661 1.00 98.81 183 ARG A O 1
ATOM 1453 N N . ALA A 1 184 ? -0.791 -0.998 10.046 1.00 98.69 184 ALA A N 1
ATOM 1454 C CA . ALA A 1 184 ? -0.032 -1.615 11.138 1.00 98.69 184 ALA A CA 1
ATOM 1455 C C . ALA A 1 184 ? 1.321 -2.191 10.690 1.00 98.69 184 ALA A C 1
ATOM 1457 O O . ALA A 1 184 ? 2.267 -2.212 11.476 1.00 98.69 184 ALA A O 1
ATOM 1458 N N . VAL A 1 185 ? 1.446 -2.626 9.431 1.00 98.81 185 VAL A N 1
ATOM 1459 C CA . VAL A 1 185 ? 2.740 -3.051 8.870 1.00 98.81 185 VAL A CA 1
ATOM 1460 C C . VAL A 1 185 ? 3.748 -1.899 8.881 1.00 98.81 185 VAL A C 1
ATOM 1462 O O . VAL A 1 185 ? 4.920 -2.125 9.168 1.00 98.81 185 VAL A O 1
ATOM 1465 N N . LEU A 1 186 ? 3.306 -0.657 8.666 1.00 98.81 186 LEU A N 1
ATOM 1466 C CA . LEU A 1 186 ? 4.197 0.509 8.676 1.00 98.81 186 LEU A CA 1
ATOM 1467 C C . LEU A 1 186 ? 4.748 0.860 10.067 1.00 98.81 186 LEU A C 1
ATOM 1469 O O . LEU A 1 186 ? 5.720 1.607 10.149 1.00 98.81 186 LEU A O 1
ATOM 1473 N N . ASP A 1 187 ? 4.199 0.293 11.143 1.00 98.69 187 ASP A N 1
ATOM 1474 C CA . ASP A 1 187 ? 4.751 0.431 12.497 1.00 98.69 187 ASP A CA 1
ATOM 1475 C C . ASP A 1 187 ? 5.806 -0.648 12.823 1.00 98.69 187 ASP A C 1
ATOM 1477 O O . ASP A 1 187 ? 6.439 -0.595 13.875 1.00 98.69 187 ASP A O 1
ATOM 1481 N N . CYS A 1 188 ? 6.013 -1.633 11.941 1.00 98.75 188 CYS A N 1
ATOM 1482 C CA . CYS A 1 188 ? 6.955 -2.730 12.169 1.00 98.75 188 CYS A CA 1
ATOM 1483 C C . CYS A 1 188 ? 8.417 -2.287 11.968 1.00 98.75 188 CYS A C 1
ATOM 1485 O O . CYS A 1 188 ? 8.720 -1.440 11.129 1.00 98.75 188 CYS A O 1
ATOM 1487 N N . MET A 1 189 ? 9.347 -2.905 12.700 1.00 98.56 189 MET A N 1
ATOM 1488 C CA . MET A 1 189 ? 10.786 -2.607 12.624 1.00 98.56 189 MET A CA 1
ATOM 1489 C C . MET A 1 189 ? 11.544 -3.497 11.635 1.00 98.56 189 MET A C 1
ATOM 1491 O O . MET A 1 189 ? 12.611 -3.117 11.162 1.00 98.56 189 MET A O 1
ATOM 1495 N N . THR A 1 190 ? 11.025 -4.694 11.351 1.00 98.69 190 THR A N 1
ATOM 1496 C CA . THR A 1 190 ? 11.667 -5.687 10.477 1.00 98.69 190 THR A CA 1
ATOM 1497 C C . THR A 1 190 ? 10.656 -6.364 9.553 1.00 98.69 190 THR A C 1
ATOM 1499 O O . THR A 1 190 ? 9.455 -6.383 9.841 1.00 98.69 190 THR A O 1
ATOM 1502 N N . LEU A 1 191 ? 11.143 -6.971 8.462 1.00 98.25 191 LEU A N 1
ATOM 1503 C CA . LEU A 1 191 ? 10.305 -7.796 7.584 1.00 98.25 191 LEU A CA 1
ATOM 1504 C C . LEU A 1 191 ? 9.649 -8.953 8.334 1.00 98.25 191 LEU A C 1
ATOM 1506 O O . LEU A 1 191 ? 8.465 -9.201 8.132 1.00 98.25 191 LEU A O 1
ATOM 1510 N N . ASP A 1 192 ? 10.372 -9.614 9.238 1.00 98.75 192 ASP A N 1
ATOM 1511 C CA . ASP A 1 192 ? 9.804 -10.718 10.016 1.00 98.75 192 ASP A CA 1
ATOM 1512 C C . ASP A 1 192 ? 8.651 -10.239 10.909 1.00 98.75 192 ASP A C 1
ATOM 1514 O O . ASP A 1 192 ? 7.617 -10.895 10.972 1.00 98.75 192 ASP A O 1
ATOM 1518 N N . GLN A 1 193 ? 8.757 -9.056 11.529 1.00 98.69 193 GLN A N 1
ATOM 1519 C CA . GLN A 1 193 ? 7.639 -8.476 12.283 1.00 98.69 193 GLN A CA 1
ATOM 1520 C C . GLN A 1 193 ? 6.432 -8.172 11.389 1.00 98.69 193 GLN A C 1
ATOM 1522 O O . GLN A 1 193 ? 5.300 -8.442 11.789 1.00 98.69 193 GLN A O 1
ATOM 1527 N N . ALA A 1 194 ? 6.659 -7.641 10.183 1.00 98.69 194 ALA A N 1
ATOM 1528 C CA . ALA A 1 194 ? 5.590 -7.386 9.220 1.00 98.69 194 ALA A CA 1
ATOM 1529 C C . ALA A 1 194 ? 4.899 -8.687 8.776 1.00 98.69 194 ALA A C 1
ATOM 1531 O O . ALA A 1 194 ? 3.669 -8.752 8.747 1.00 98.69 194 ALA A O 1
ATOM 1532 N N . ILE A 1 195 ? 5.672 -9.738 8.491 1.00 98.62 195 ILE A N 1
ATOM 1533 C CA . ILE A 1 195 ? 5.155 -11.059 8.116 1.00 98.62 195 ILE A CA 1
ATOM 1534 C C . ILE A 1 195 ? 4.357 -11.669 9.265 1.00 98.62 195 ILE A C 1
ATOM 1536 O O . ILE A 1 195 ? 3.208 -12.048 9.058 1.00 98.62 195 ILE A O 1
ATOM 1540 N N . THR A 1 196 ? 4.909 -11.702 10.479 1.00 98.50 196 THR A N 1
ATOM 1541 C CA . THR A 1 196 ? 4.215 -12.209 11.672 1.00 98.50 196 THR A CA 1
ATOM 1542 C C . THR A 1 196 ? 2.923 -11.437 11.923 1.00 98.50 196 THR A C 1
ATOM 1544 O O . THR A 1 196 ? 1.874 -12.037 12.145 1.00 98.50 196 THR A O 1
ATOM 1547 N N . ARG A 1 197 ? 2.943 -10.102 11.795 1.00 98.12 197 ARG A N 1
ATOM 1548 C CA . ARG A 1 197 ? 1.737 -9.269 11.917 1.00 98.12 197 ARG A CA 1
ATOM 1549 C C . ARG A 1 197 ? 0.663 -9.689 10.915 1.00 98.12 197 ARG A C 1
ATOM 1551 O O . ARG A 1 197 ? -0.509 -9.782 11.288 1.00 98.12 197 ARG A O 1
ATOM 1558 N N . LEU A 1 198 ? 1.040 -9.928 9.660 1.00 98.06 198 LEU A N 1
ATOM 1559 C CA . LEU A 1 198 ? 0.113 -10.371 8.622 1.00 98.06 198 LEU A CA 1
ATOM 1560 C C . LEU A 1 198 ? -0.338 -11.828 8.819 1.00 98.06 198 LEU A C 1
ATOM 1562 O O . LEU A 1 198 ? -1.489 -12.159 8.554 1.00 98.06 198 LEU A O 1
ATOM 1566 N N . HIS A 1 199 ? 0.518 -12.708 9.307 1.00 97.62 199 HIS A N 1
ATOM 1567 C CA . HIS A 1 199 ? 0.158 -14.102 9.521 1.00 97.62 199 HIS A CA 1
ATOM 1568 C C . HIS A 1 199 ? -0.797 -14.276 10.716 1.00 97.62 199 HIS A C 1
ATOM 1570 O O . HIS A 1 199 ? -1.851 -14.896 10.580 1.00 97.62 199 HIS A O 1
ATOM 1576 N N . ASP A 1 200 ? -0.473 -13.670 11.859 1.00 96.56 200 ASP A N 1
ATOM 1577 C CA . ASP A 1 200 ? -1.113 -13.997 13.139 1.00 96.56 200 ASP A CA 1
ATOM 1578 C C . ASP A 1 200 ? -2.371 -13.172 13.435 1.00 96.56 200 ASP A C 1
ATOM 1580 O O . ASP A 1 200 ? -3.211 -13.575 14.244 1.00 96.56 200 ASP A O 1
ATOM 1584 N N . THR A 1 201 ? -2.531 -12.004 12.803 1.00 96.25 201 THR A N 1
ATOM 1585 C CA . THR A 1 201 ? -3.674 -11.132 13.108 1.00 96.25 201 THR A CA 1
ATOM 1586 C C . THR A 1 201 ? -4.929 -11.600 12.360 1.00 96.25 201 THR A C 1
ATOM 1588 O O . THR A 1 201 ? -4.907 -11.675 11.124 1.00 96.25 201 THR A O 1
ATOM 1591 N N . PRO A 1 202 ? -6.058 -11.859 13.055 1.00 95.06 202 PRO A N 1
ATOM 1592 C CA . PRO A 1 202 ? -7.314 -12.193 12.390 1.00 95.06 202 PRO A CA 1
ATOM 1593 C C . PRO A 1 202 ? -7.745 -11.038 11.485 1.00 95.06 202 PRO A C 1
ATOM 1595 O O . PRO A 1 202 ? -7.674 -9.877 11.886 1.00 95.06 202 PRO A O 1
ATOM 1598 N N . ARG A 1 203 ? -8.229 -11.346 10.280 1.00 95.94 203 ARG A N 1
ATOM 1599 C CA . ARG A 1 203 ? -8.517 -10.348 9.239 1.00 95.94 203 ARG A CA 1
ATOM 1600 C C . ARG A 1 203 ? -9.878 -10.525 8.594 1.00 95.94 203 ARG A C 1
ATOM 1602 O O . ARG A 1 203 ? -10.363 -11.653 8.488 1.00 95.94 203 ARG A O 1
ATOM 1609 N N . ALA A 1 204 ? -10.443 -9.408 8.144 1.00 96.06 204 ALA A N 1
ATOM 1610 C CA . ALA A 1 204 ? -11.771 -9.376 7.543 1.00 96.06 204 ALA A CA 1
ATOM 1611 C C . ALA A 1 204 ? -11.792 -9.366 6.018 1.00 96.06 204 ALA A C 1
ATOM 1613 O O . ALA A 1 204 ? -12.659 -9.997 5.411 1.00 96.06 204 ALA A O 1
ATOM 1614 N N . GLY A 1 205 ? -10.826 -8.686 5.412 1.00 94.62 205 GLY A N 1
ATOM 1615 C CA . GLY A 1 205 ? -10.680 -8.572 3.971 1.00 94.62 205 GLY A CA 1
ATOM 1616 C C . GLY A 1 205 ? -9.347 -9.112 3.480 1.00 94.62 205 GLY A C 1
ATOM 1617 O O . GLY A 1 205 ? -8.514 -9.604 4.249 1.00 94.62 205 GLY A O 1
ATOM 1618 N N . ALA A 1 206 ? -9.168 -9.011 2.167 1.00 95.75 206 ALA A N 1
ATOM 1619 C CA . ALA A 1 206 ? -7.995 -9.519 1.481 1.00 95.75 206 ALA A CA 1
ATOM 1620 C C . ALA A 1 206 ? -7.173 -8.397 0.843 1.00 95.75 206 ALA A C 1
ATOM 1622 O O . ALA A 1 206 ? -7.735 -7.492 0.219 1.00 95.75 206 ALA A O 1
ATOM 1623 N N . PHE A 1 207 ? -5.854 -8.499 0.968 1.00 97.69 207 PHE A N 1
ATOM 1624 C CA . PHE A 1 207 ? -4.871 -7.721 0.220 1.00 97.69 207 PHE A CA 1
ATOM 1625 C C . PHE A 1 207 ? -3.695 -8.608 -0.163 1.00 97.69 207 PHE A C 1
ATOM 1627 O O . PHE A 1 207 ? -3.350 -9.547 0.557 1.00 97.69 207 PHE A O 1
ATOM 1634 N N . HIS A 1 208 ? -3.087 -8.290 -1.299 1.00 98.62 208 HIS A N 1
ATOM 1635 C CA . HIS A 1 208 ? -1.749 -8.748 -1.612 1.00 98.62 208 HIS A CA 1
ATOM 1636 C C . HIS A 1 208 ? -0.774 -7.652 -1.182 1.00 98.62 208 HIS A C 1
ATOM 1638 O O . HIS A 1 208 ? -0.970 -6.488 -1.529 1.00 98.62 208 HIS A O 1
ATOM 1644 N N . HIS A 1 209 ? 0.245 -8.023 -0.414 1.00 98.81 209 HIS A N 1
ATOM 1645 C CA . HIS A 1 209 ? 1.321 -7.141 0.011 1.00 98.81 209 HIS A CA 1
ATOM 1646 C C . HIS A 1 209 ? 2.610 -7.557 -0.698 1.00 98.81 209 HIS A C 1
ATOM 1648 O O . HIS A 1 209 ? 3.039 -8.702 -0.569 1.00 98.81 209 HIS A O 1
ATOM 1654 N N . THR A 1 210 ? 3.266 -6.626 -1.384 1.00 98.88 210 THR A N 1
ATOM 1655 C CA . THR A 1 210 ? 4.676 -6.789 -1.755 1.00 98.88 210 THR A CA 1
ATOM 1656 C C . THR A 1 210 ? 5.533 -6.087 -0.716 1.00 98.88 210 THR A C 1
ATOM 1658 O O . THR A 1 210 ? 5.333 -4.900 -0.450 1.00 98.88 210 THR A O 1
ATOM 1661 N N . LEU A 1 211 ? 6.456 -6.827 -0.104 1.00 98.94 211 LEU A N 1
ATOM 1662 C CA . LEU A 1 211 ? 7.275 -6.363 1.011 1.00 98.94 211 LEU A CA 1
ATOM 1663 C C . LEU A 1 211 ? 8.766 -6.501 0.701 1.00 98.94 211 LEU A C 1
ATOM 1665 O O . LEU A 1 211 ? 9.204 -7.492 0.119 1.00 98.94 211 LEU A O 1
ATOM 1669 N N . GLY A 1 212 ? 9.547 -5.530 1.161 1.00 98.75 212 GLY A N 1
ATOM 1670 C CA . GLY A 1 212 ? 11.010 -5.560 1.172 1.00 98.75 212 GLY A CA 1
ATOM 1671 C C . GLY A 1 212 ? 11.545 -4.630 2.256 1.00 98.75 212 GLY A C 1
ATOM 1672 O O . GLY A 1 212 ? 10.784 -3.821 2.790 1.00 98.75 212 GLY A O 1
ATOM 1673 N N . ALA A 1 213 ? 12.826 -4.736 2.610 1.00 98.44 213 ALA A N 1
ATOM 1674 C CA . ALA A 1 213 ? 13.430 -3.781 3.533 1.00 98.44 213 ALA A CA 1
ATOM 1675 C C . ALA A 1 213 ? 14.905 -3.481 3.256 1.00 98.44 213 ALA A C 1
ATOM 1677 O O . ALA A 1 213 ? 15.660 -4.334 2.785 1.00 98.44 213 ALA A O 1
ATOM 1678 N N . ALA A 1 214 ? 15.334 -2.266 3.599 1.00 97.94 214 ALA A N 1
ATOM 1679 C CA . ALA A 1 214 ? 16.754 -1.933 3.628 1.00 97.94 214 ALA A CA 1
ATOM 1680 C C . ALA A 1 214 ? 17.504 -2.826 4.629 1.00 97.94 214 ALA A C 1
ATOM 1682 O O . ALA A 1 214 ? 17.040 -3.029 5.754 1.00 97.94 214 ALA A O 1
ATOM 1683 N N . GLY A 1 215 ? 18.652 -3.357 4.211 1.00 96.81 215 GLY A N 1
ATOM 1684 C CA . GLY A 1 215 ? 19.460 -4.290 5.008 1.00 96.81 215 GLY A CA 1
ATOM 1685 C C . GLY A 1 215 ? 18.952 -5.736 5.051 1.00 96.81 215 GLY A C 1
ATOM 1686 O O . GLY A 1 215 ? 19.618 -6.589 5.631 1.00 96.81 215 GLY A O 1
ATOM 1687 N N . ASP A 1 216 ? 17.815 -6.047 4.419 1.00 97.56 216 ASP A N 1
ATOM 1688 C CA . ASP A 1 216 ? 17.293 -7.412 4.309 1.00 97.56 216 ASP A CA 1
ATOM 1689 C C . ASP A 1 216 ? 17.071 -7.798 2.850 1.00 97.56 216 ASP A C 1
ATOM 1691 O O . ASP A 1 216 ? 16.130 -7.339 2.206 1.00 97.56 216 ASP A O 1
ATOM 1695 N N . LYS A 1 217 ? 17.922 -8.681 2.325 1.00 96.88 217 LYS A N 1
ATOM 1696 C CA . LYS A 1 217 ? 17.909 -9.070 0.909 1.00 96.88 217 LYS A CA 1
ATOM 1697 C C . LYS A 1 217 ? 16.600 -9.714 0.456 1.00 96.88 217 LYS A C 1
ATOM 1699 O O . LYS A 1 217 ? 16.399 -9.813 -0.746 1.00 96.88 217 LYS A O 1
ATOM 1704 N N . ARG A 1 218 ? 15.730 -10.164 1.361 1.00 98.12 218 ARG A N 1
ATOM 1705 C CA . ARG A 1 218 ? 14.481 -10.843 1.005 1.00 98.12 218 ARG A CA 1
ATOM 1706 C C . ARG A 1 218 ? 13.450 -9.855 0.455 1.00 98.12 218 ARG A C 1
ATOM 1708 O O . ARG A 1 218 ? 13.266 -8.759 0.982 1.00 98.12 218 ARG A O 1
ATOM 1715 N N . LEU A 1 219 ? 12.731 -10.299 -0.569 1.00 98.75 219 LEU A N 1
ATOM 1716 C CA . LEU A 1 219 ? 11.483 -9.706 -1.033 1.00 98.75 219 LEU A CA 1
ATOM 1717 C C . LEU A 1 219 ? 10.371 -10.743 -0.862 1.00 98.75 219 LEU A C 1
ATOM 1719 O O . LEU A 1 219 ? 10.596 -11.935 -1.078 1.00 98.75 219 LEU A O 1
ATOM 1723 N N . PHE A 1 220 ? 9.177 -10.302 -0.482 1.00 98.81 220 PHE A N 1
ATOM 1724 C CA . PHE A 1 220 ? 8.038 -11.189 -0.259 1.00 98.81 220 PHE A CA 1
ATOM 1725 C C . PHE A 1 220 ? 6.812 -10.731 -1.030 1.00 98.81 220 PHE A C 1
ATOM 1727 O O . PHE A 1 220 ? 6.478 -9.546 -1.050 1.00 98.81 220 PHE A O 1
ATOM 1734 N N . SER A 1 221 ? 6.117 -11.705 -1.602 1.00 98.75 221 SER A N 1
ATOM 1735 C CA . SER A 1 221 ? 4.728 -11.595 -2.012 1.00 98.75 221 SER A CA 1
ATOM 1736 C C . SER A 1 221 ? 3.866 -12.243 -0.931 1.00 98.75 221 SER A C 1
ATOM 1738 O O . SER A 1 221 ? 4.140 -13.364 -0.498 1.00 98.75 221 SER A O 1
ATOM 1740 N N . VAL A 1 222 ? 2.866 -11.521 -0.429 1.00 98.81 222 VAL A N 1
ATOM 1741 C CA . VAL A 1 222 ? 2.001 -11.995 0.655 1.00 98.81 222 VAL A CA 1
ATOM 1742 C C . VAL A 1 222 ? 0.543 -11.819 0.271 1.00 98.81 222 VAL A C 1
ATOM 1744 O O . VAL A 1 222 ? 0.014 -10.712 0.322 1.00 98.81 222 VAL A O 1
ATOM 1747 N N . GLU A 1 223 ? -0.136 -12.910 -0.059 1.00 98.62 223 GLU A N 1
ATOM 1748 C CA . GLU A 1 223 ? -1.587 -12.934 -0.220 1.00 98.62 223 GLU A CA 1
ATOM 1749 C C . GLU A 1 223 ? -2.245 -13.211 1.131 1.00 98.62 223 GLU A C 1
ATOM 1751 O O . GLU A 1 223 ? -2.277 -14.343 1.620 1.00 98.62 223 GLU A O 1
ATOM 1756 N N . ALA A 1 224 ? -2.787 -12.165 1.748 1.00 97.31 224 ALA A N 1
ATOM 1757 C CA . ALA A 1 224 ? -3.382 -12.253 3.070 1.00 97.31 224 ALA A CA 1
ATOM 1758 C C . ALA A 1 224 ? -4.898 -12.061 2.983 1.00 97.31 224 ALA A C 1
ATOM 1760 O O . ALA A 1 224 ? -5.371 -10.969 2.669 1.00 97.31 224 ALA A O 1
ATOM 1761 N N . MET A 1 225 ? -5.667 -13.106 3.297 1.00 95.50 225 MET A N 1
ATOM 1762 C CA . MET A 1 225 ? -7.132 -13.132 3.197 1.00 95.50 225 MET A CA 1
ATOM 1763 C C . MET A 1 225 ? -7.783 -13.838 4.398 1.00 95.50 225 MET A C 1
ATOM 1765 O O . MET A 1 225 ? -7.102 -14.502 5.181 1.00 95.50 225 MET A O 1
ATOM 1769 N N . PRO A 1 226 ? -9.105 -13.720 4.594 1.00 94.81 226 PRO A N 1
ATOM 1770 C CA . PRO A 1 226 ? -9.775 -14.379 5.708 1.00 94.81 226 PRO A CA 1
ATOM 1771 C C . PRO A 1 226 ? -9.474 -15.884 5.791 1.00 94.81 226 PRO A C 1
ATOM 1773 O O . PRO A 1 226 ? -9.894 -16.662 4.942 1.00 94.81 226 PRO A O 1
ATOM 1776 N N . GLY A 1 227 ? -8.771 -16.299 6.850 1.00 91.62 227 GLY A N 1
ATOM 1777 C CA . GLY A 1 227 ? -8.446 -17.704 7.122 1.00 91.62 227 GLY A CA 1
ATOM 1778 C C . GLY A 1 227 ? -7.217 -18.274 6.404 1.00 91.62 227 GLY A C 1
ATOM 1779 O O . GLY A 1 227 ? -6.872 -19.415 6.691 1.00 91.62 227 GLY A O 1
ATOM 1780 N N . LEU A 1 228 ? -6.547 -17.513 5.533 1.00 95.06 228 LEU A N 1
ATOM 1781 C CA . LEU A 1 228 ? -5.331 -17.949 4.843 1.00 95.06 228 LEU A CA 1
ATOM 1782 C C . LEU A 1 228 ? -4.358 -16.777 4.653 1.00 95.06 228 LEU A C 1
ATOM 1784 O O . LEU A 1 228 ? -4.743 -15.699 4.204 1.00 95.06 228 LEU A O 1
ATOM 1788 N N . CYS A 1 229 ? -3.085 -17.000 4.960 1.00 97.50 229 CYS A N 1
ATOM 1789 C CA . CYS A 1 229 ? -2.006 -16.062 4.670 1.00 97.50 229 CYS A CA 1
ATOM 1790 C C . CYS A 1 229 ? -0.908 -16.822 3.924 1.00 97.50 229 CYS A C 1
ATOM 1792 O O . CYS A 1 229 ? -0.192 -17.620 4.526 1.00 97.50 229 CYS A O 1
ATOM 1794 N N . SER A 1 230 ? -0.828 -16.632 2.608 1.00 98.31 230 SER A N 1
ATOM 1795 C CA . SER A 1 230 ? 0.214 -17.237 1.784 1.00 98.31 230 SER A CA 1
ATOM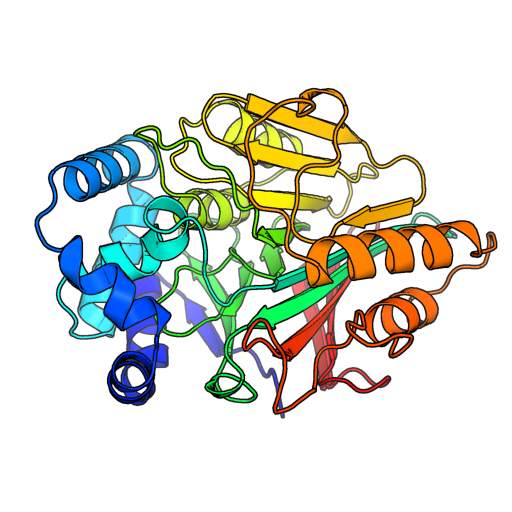 1796 C C . SER A 1 230 ? 1.380 -16.264 1.650 1.00 98.31 230 SER A C 1
ATOM 1798 O O . SER A 1 230 ? 1.186 -15.124 1.238 1.00 98.31 230 SER A O 1
ATOM 1800 N N . ILE A 1 231 ? 2.580 -16.709 2.021 1.00 98.50 231 ILE A N 1
ATOM 1801 C CA . ILE A 1 231 ? 3.808 -15.910 2.027 1.00 98.50 231 ILE A CA 1
ATOM 1802 C C . ILE A 1 231 ? 4.811 -16.609 1.113 1.00 98.50 231 ILE A C 1
ATOM 1804 O O . ILE A 1 231 ? 5.267 -17.709 1.427 1.00 98.50 231 ILE A O 1
ATOM 1808 N N . GLU A 1 232 ? 5.159 -15.975 -0.001 1.00 98.50 232 GLU A N 1
ATOM 1809 C CA . GLU A 1 232 ? 6.087 -16.518 -0.990 1.00 98.50 232 GLU A CA 1
ATOM 1810 C C . GLU A 1 232 ? 7.312 -15.595 -1.131 1.00 98.50 232 GLU A C 1
ATOM 1812 O O . GLU A 1 232 ? 7.164 -14.391 -1.372 1.00 98.50 232 GLU A O 1
ATOM 1817 N N . PRO A 1 233 ? 8.543 -16.113 -0.955 1.00 98.12 233 PRO A N 1
ATOM 1818 C CA . PRO A 1 233 ? 9.749 -15.335 -1.200 1.00 98.12 233 PRO A CA 1
ATOM 1819 C C . PRO A 1 233 ? 9.948 -15.131 -2.704 1.00 98.12 233 PRO A C 1
ATOM 1821 O O . PRO A 1 233 ? 9.991 -16.090 -3.479 1.00 98.12 233 PRO A O 1
ATOM 1824 N N . ILE A 1 234 ? 10.144 -13.884 -3.113 1.00 97.75 234 ILE A N 1
ATOM 1825 C CA . ILE A 1 234 ? 10.402 -13.521 -4.505 1.00 97.75 234 ILE A CA 1
ATOM 1826 C C . ILE A 1 234 ? 11.871 -13.821 -4.805 1.00 97.75 234 ILE A C 1
ATOM 1828 O O . ILE A 1 234 ? 12.761 -13.199 -4.240 1.00 97.75 234 ILE A O 1
ATOM 1832 N N . GLN A 1 235 ? 12.129 -14.795 -5.680 1.00 93.31 235 GLN A N 1
ATOM 1833 C CA . GLN A 1 235 ? 13.497 -15.266 -5.943 1.00 93.31 235 GLN A CA 1
ATOM 1834 C C . GLN A 1 235 ? 14.283 -14.356 -6.891 1.00 93.31 235 GLN A C 1
ATOM 1836 O O . GLN A 1 235 ? 15.485 -14.172 -6.723 1.00 93.31 235 GLN A O 1
ATOM 1841 N N . ARG A 1 236 ? 13.622 -13.818 -7.922 1.00 92.62 236 ARG A N 1
ATOM 1842 C CA . ARG A 1 236 ? 14.279 -13.010 -8.963 1.00 92.62 236 ARG A CA 1
ATOM 1843 C C . ARG A 1 236 ? 13.426 -11.828 -9.389 1.00 92.62 236 ARG A C 1
ATOM 1845 O O . ARG A 1 236 ? 13.837 -10.686 -9.231 1.00 92.62 236 ARG A O 1
ATOM 1852 N N . ARG A 1 237 ? 12.241 -12.110 -9.923 1.00 94.81 237 ARG A N 1
ATOM 1853 C CA . ARG A 1 237 ? 11.273 -11.121 -10.400 1.00 94.81 237 ARG A CA 1
ATOM 1854 C C . ARG A 1 237 ? 9.861 -11.626 -10.146 1.00 94.81 237 ARG A C 1
ATOM 1856 O O . ARG A 1 237 ? 9.643 -12.835 -10.174 1.00 94.81 237 ARG A O 1
ATOM 1863 N N . TYR A 1 238 ? 8.936 -10.716 -9.887 1.00 97.44 238 TYR A N 1
ATOM 1864 C CA . TYR A 1 238 ? 7.544 -11.036 -9.606 1.00 97.44 238 TYR A CA 1
ATOM 1865 C C . TYR A 1 238 ? 6.627 -9.889 -10.014 1.00 97.44 238 TYR A C 1
ATOM 1867 O O . TYR A 1 238 ? 6.988 -8.721 -9.855 1.00 97.44 238 TYR A O 1
ATOM 1875 N N . GLY A 1 239 ? 5.447 -10.232 -10.525 1.00 98.06 239 GLY A N 1
ATOM 1876 C CA . GLY A 1 239 ? 4.402 -9.298 -10.917 1.00 98.06 239 GLY A CA 1
ATOM 1877 C C . GLY A 1 239 ? 3.080 -9.716 -10.290 1.00 98.06 239 GLY A C 1
ATOM 1878 O O . GLY A 1 239 ? 2.775 -10.903 -10.217 1.00 98.06 239 GLY A O 1
ATOM 1879 N N . HIS A 1 240 ? 2.292 -8.750 -9.828 1.00 98.62 240 HIS A N 1
ATOM 1880 C CA . HIS A 1 240 ? 0.992 -9.038 -9.228 1.00 98.62 240 HIS A CA 1
ATOM 1881 C C . HIS A 1 240 ? -0.037 -7.965 -9.580 1.00 98.62 240 HIS A C 1
ATOM 1883 O O . HIS A 1 240 ? 0.198 -6.771 -9.373 1.00 98.62 240 HIS A O 1
ATOM 1889 N N . ALA A 1 241 ? -1.197 -8.393 -10.074 1.00 97.94 241 ALA A N 1
ATOM 1890 C CA . ALA A 1 241 ? -2.370 -7.564 -10.327 1.00 97.94 241 ALA A CA 1
ATOM 1891 C C . ALA A 1 241 ? -3.345 -7.642 -9.138 1.00 97.94 241 ALA A C 1
ATOM 1893 O O . ALA A 1 241 ? -2.940 -7.392 -8.012 1.00 97.94 241 ALA A O 1
ATOM 1894 N N . ASN A 1 242 ? -4.624 -7.972 -9.335 1.00 97.31 242 ASN A N 1
ATOM 1895 C CA . ASN A 1 242 ? -5.678 -7.835 -8.305 1.00 97.31 242 ASN A CA 1
ATOM 1896 C C . ASN A 1 242 ? -6.446 -9.130 -7.994 1.00 97.31 242 ASN A C 1
ATOM 1898 O O . ASN A 1 242 ? -7.620 -9.091 -7.615 1.00 97.31 242 ASN A O 1
ATOM 1902 N N . HIS A 1 243 ? -5.813 -10.282 -8.181 1.00 96.75 243 HIS A N 1
ATOM 1903 C CA . HIS A 1 243 ? -6.403 -11.576 -7.858 1.00 96.75 243 HIS A CA 1
ATOM 1904 C C . HIS A 1 243 ? -5.354 -12.523 -7.291 1.00 96.75 243 HIS A C 1
ATOM 1906 O O . HIS A 1 243 ? -4.169 -12.315 -7.505 1.00 96.75 243 HIS A O 1
ATOM 1912 N N . LEU A 1 244 ? -5.815 -13.537 -6.561 1.00 97.56 244 LEU A N 1
ATOM 1913 C CA . LEU A 1 244 ? -4.959 -14.560 -5.973 1.00 97.56 244 LEU A CA 1
ATOM 1914 C C . LEU A 1 244 ? -4.365 -15.436 -7.077 1.00 97.56 244 LEU A C 1
ATOM 1916 O O . LEU A 1 244 ? -5.122 -15.975 -7.896 1.00 97.56 244 LEU A O 1
ATOM 1920 N N . VAL A 1 245 ? -3.050 -15.604 -7.048 1.00 97.19 245 VAL A N 1
ATOM 1921 C CA . VAL A 1 245 ? -2.235 -16.402 -7.968 1.00 97.19 245 VAL A CA 1
ATOM 1922 C C . VAL A 1 245 ? -1.358 -17.427 -7.240 1.00 97.19 245 VAL A C 1
ATOM 1924 O O . VAL A 1 245 ? -0.926 -18.392 -7.872 1.00 97.19 245 VAL A O 1
ATOM 1927 N N . HIS A 1 246 ? -1.141 -17.288 -5.925 1.00 98.12 246 HIS A N 1
ATOM 1928 C CA . HIS A 1 246 ? -0.329 -18.238 -5.157 1.00 98.12 246 HIS A CA 1
ATOM 1929 C C . HIS A 1 246 ? -0.914 -19.652 -5.188 1.00 98.12 246 HIS A C 1
ATOM 1931 O O . HIS A 1 246 ? -2.133 -19.863 -5.126 1.00 98.12 246 HIS A O 1
ATOM 1937 N N . ALA A 1 247 ? -0.034 -20.656 -5.173 1.00 97.38 247 ALA A N 1
ATOM 1938 C CA . ALA A 1 247 ? -0.449 -22.058 -5.186 1.00 97.38 247 ALA A CA 1
ATOM 1939 C C . ALA A 1 247 ? -1.280 -22.427 -3.944 1.00 97.38 247 ALA A C 1
ATOM 1941 O O . ALA A 1 247 ? -2.258 -23.170 -4.050 1.00 97.38 247 ALA A O 1
ATOM 1942 N N . ALA A 1 248 ? -0.928 -21.875 -2.777 1.00 96.56 248 ALA A N 1
ATOM 1943 C CA . ALA A 1 248 ? -1.645 -22.105 -1.520 1.00 96.56 248 ALA A CA 1
ATOM 1944 C C . ALA A 1 248 ? -3.063 -21.505 -1.513 1.00 96.56 248 ALA A C 1
ATOM 1946 O O . ALA A 1 248 ? -3.934 -21.991 -0.795 1.00 96.56 248 ALA A O 1
ATOM 1947 N N . SER A 1 249 ? -3.301 -20.478 -2.329 1.00 95.12 249 SER A N 1
ATOM 1948 C CA . SER A 1 249 ? -4.588 -19.786 -2.456 1.00 95.12 249 SER A CA 1
ATOM 1949 C C . SER A 1 249 ? -5.485 -20.394 -3.539 1.00 95.12 249 SER A C 1
ATOM 1951 O O . SER A 1 249 ? -6.599 -19.918 -3.789 1.00 95.12 249 SER A O 1
ATOM 1953 N N . LYS A 1 250 ? -5.028 -21.466 -4.199 1.00 94.12 250 LYS A N 1
ATOM 1954 C CA . LYS A 1 250 ? -5.777 -22.146 -5.254 1.00 94.12 250 LYS A CA 1
ATOM 1955 C C . LYS A 1 250 ? -7.121 -22.651 -4.725 1.00 94.12 250 LYS A C 1
ATOM 1957 O O . LYS A 1 250 ? -7.195 -23.382 -3.744 1.00 94.12 250 LYS A O 1
ATOM 1962 N N . GLY A 1 251 ? -8.194 -22.295 -5.428 1.00 92.06 251 GLY A N 1
ATOM 1963 C CA . GLY A 1 251 ? -9.560 -22.697 -5.080 1.00 92.06 251 GLY A CA 1
ATOM 1964 C C . GLY A 1 251 ? -10.279 -21.750 -4.117 1.00 92.06 251 GLY A C 1
ATOM 1965 O O . GLY A 1 251 ? -11.477 -21.925 -3.895 1.00 92.06 251 GLY A O 1
ATOM 1966 N N . VAL A 1 252 ? -9.612 -20.712 -3.600 1.00 94.69 252 VAL A N 1
ATOM 1967 C CA . VAL A 1 252 ? -10.301 -19.644 -2.866 1.00 94.69 252 VAL A CA 1
ATOM 1968 C C . VAL A 1 252 ? -11.242 -18.903 -3.817 1.00 94.69 252 VAL A C 1
ATOM 1970 O O . VAL A 1 252 ? -10.849 -18.428 -4.884 1.00 94.69 252 VAL A O 1
ATOM 1973 N N . ALA A 1 253 ? -12.512 -18.796 -3.424 1.00 94.81 253 ALA A N 1
ATOM 1974 C CA . ALA A 1 253 ? -13.522 -18.109 -4.215 1.00 94.81 253 ALA A CA 1
ATOM 1975 C C . ALA A 1 253 ? -13.242 -16.599 -4.268 1.00 94.81 253 ALA A C 1
ATOM 1977 O O . ALA A 1 253 ? -13.212 -15.912 -3.243 1.00 94.81 253 ALA A O 1
ATOM 1978 N N . GLN A 1 254 ? -13.104 -16.068 -5.480 1.00 95.31 254 GLN A N 1
ATOM 1979 C CA . GLN A 1 254 ? -12.787 -14.665 -5.732 1.00 95.31 254 GLN A CA 1
ATOM 1980 C C . GLN A 1 254 ? -13.486 -14.145 -6.992 1.00 95.31 254 GLN A C 1
ATOM 1982 O O . GLN A 1 254 ? -14.018 -14.911 -7.797 1.00 95.31 254 GLN A O 1
ATOM 1987 N N . ILE A 1 255 ? -13.517 -12.826 -7.140 1.00 94.25 255 ILE A N 1
ATOM 1988 C CA . ILE A 1 255 ? -13.918 -12.136 -8.362 1.00 94.25 255 ILE A CA 1
ATOM 1989 C C . ILE A 1 255 ? -12.641 -11.711 -9.073 1.00 94.25 255 ILE A C 1
ATOM 1991 O O . ILE A 1 255 ? -11.842 -10.965 -8.521 1.00 94.25 255 ILE A O 1
ATOM 1995 N N . ILE A 1 256 ? -12.470 -12.163 -10.309 1.00 94.88 256 ILE A N 1
ATOM 1996 C CA . ILE A 1 256 ? -11.328 -11.783 -11.134 1.00 94.88 256 ILE A CA 1
ATOM 1997 C C . ILE A 1 256 ? -11.876 -10.996 -12.323 1.00 94.88 256 ILE A C 1
ATOM 1999 O O . ILE A 1 256 ? -12.579 -11.572 -13.161 1.00 94.88 256 ILE A O 1
ATOM 2003 N N . THR A 1 257 ? -11.589 -9.694 -12.370 1.00 94.56 257 THR A N 1
ATOM 2004 C CA . THR A 1 257 ? -11.978 -8.819 -13.485 1.00 94.56 257 THR A CA 1
ATOM 2005 C C . THR A 1 257 ? -11.157 -9.142 -14.731 1.00 94.56 257 THR A C 1
ATOM 2007 O O . THR A 1 257 ? -10.058 -9.702 -14.641 1.00 94.56 257 THR A O 1
ATOM 2010 N N . ASP A 1 258 ? -11.677 -8.782 -15.904 1.00 95.50 258 ASP A N 1
ATOM 2011 C CA . ASP A 1 258 ? -10.940 -8.950 -17.159 1.00 95.50 258 ASP A CA 1
ATOM 2012 C C . ASP A 1 258 ? -9.655 -8.119 -17.167 1.00 95.50 258 ASP A C 1
ATOM 2014 O O . ASP A 1 258 ? -8.615 -8.607 -17.607 1.00 95.50 258 ASP A O 1
ATOM 2018 N N . SER A 1 259 ? -9.681 -6.919 -16.580 1.00 95.50 259 SER A N 1
ATOM 2019 C CA . SER A 1 259 ? -8.495 -6.067 -16.450 1.00 95.50 259 SER A CA 1
ATOM 2020 C C . SER A 1 259 ? -7.431 -6.680 -15.550 1.00 95.50 259 SER A C 1
ATOM 2022 O O . SER A 1 259 ? -6.249 -6.615 -15.873 1.00 95.50 259 SER A O 1
ATOM 2024 N N . SER A 1 260 ? -7.827 -7.329 -14.452 1.00 96.94 260 SER A N 1
ATOM 2025 C CA . SER A 1 260 ? -6.887 -8.006 -13.561 1.00 96.94 260 SER A CA 1
ATOM 2026 C C . SER A 1 260 ? -6.190 -9.171 -14.267 1.00 96.94 260 SER A C 1
ATOM 2028 O O . SER A 1 260 ? -4.974 -9.303 -14.158 1.00 96.94 260 SER A O 1
ATOM 2030 N N . ARG A 1 261 ? -6.935 -9.981 -15.040 1.00 97.00 261 ARG A N 1
ATOM 2031 C CA . ARG A 1 261 ? -6.356 -11.051 -15.875 1.00 97.00 261 ARG A CA 1
ATOM 2032 C C . ARG A 1 261 ? -5.414 -10.496 -16.936 1.00 97.00 261 ARG A C 1
ATOM 2034 O O . ARG A 1 261 ? -4.298 -10.989 -17.066 1.00 97.00 261 ARG A O 1
ATOM 2041 N N . ALA A 1 262 ? -5.860 -9.484 -17.679 1.00 97.38 262 ALA A N 1
ATOM 2042 C CA . ALA A 1 262 ? -5.085 -8.890 -18.762 1.00 97.38 262 ALA A CA 1
ATOM 2043 C C . ALA A 1 262 ? -3.764 -8.302 -18.248 1.00 97.38 262 ALA A C 1
ATOM 2045 O O . ALA A 1 262 ? -2.705 -8.611 -18.790 1.00 97.38 262 ALA A O 1
ATOM 2046 N N . ARG A 1 263 ? -3.810 -7.528 -17.156 1.00 97.88 263 ARG A N 1
ATOM 2047 C CA . ARG A 1 263 ? -2.617 -6.922 -16.553 1.00 97.88 263 ARG A CA 1
ATOM 2048 C C . ARG A 1 263 ? -1.684 -7.951 -15.930 1.00 97.88 263 ARG A C 1
ATOM 2050 O O . ARG A 1 263 ? -0.482 -7.803 -16.105 1.00 97.88 263 ARG A O 1
ATOM 2057 N N . GLN A 1 264 ? -2.207 -8.993 -15.273 1.00 98.19 264 GLN A N 1
ATOM 2058 C CA . GLN A 1 264 ? -1.375 -10.090 -14.762 1.00 98.19 264 GLN A CA 1
ATOM 2059 C C . GLN A 1 264 ? -0.631 -10.786 -15.907 1.00 98.19 264 GLN A C 1
ATOM 2061 O O . GLN A 1 264 ? 0.590 -10.851 -15.900 1.00 98.19 264 GLN A O 1
ATOM 2066 N N . SER A 1 265 ? -1.350 -11.201 -16.954 1.00 97.75 265 SER A N 1
ATOM 2067 C CA . SER A 1 265 ? -0.729 -11.845 -18.116 1.00 97.75 265 SER A CA 1
ATOM 2068 C C . SER A 1 265 ? 0.293 -10.938 -18.803 1.00 97.75 265 SER A C 1
ATOM 2070 O O . SER A 1 265 ? 1.340 -11.417 -19.247 1.00 97.75 265 SER A O 1
ATOM 2072 N N . ARG A 1 266 ? 0.002 -9.633 -18.906 1.00 97.94 266 ARG A N 1
ATOM 2073 C CA . ARG A 1 266 ? 0.910 -8.663 -19.518 1.00 97.94 266 ARG A CA 1
ATOM 2074 C C . ARG A 1 266 ? 2.168 -8.474 -18.684 1.00 97.94 266 ARG A C 1
ATOM 2076 O O . ARG A 1 266 ? 3.255 -8.507 -19.256 1.00 97.94 266 ARG A O 1
ATOM 2083 N N . ILE A 1 267 ? 2.039 -8.298 -17.366 1.00 98.00 267 ILE A N 1
ATOM 2084 C CA . ILE A 1 267 ? 3.217 -8.111 -16.522 1.00 98.00 267 ILE A CA 1
ATOM 2085 C C . ILE A 1 267 ? 4.07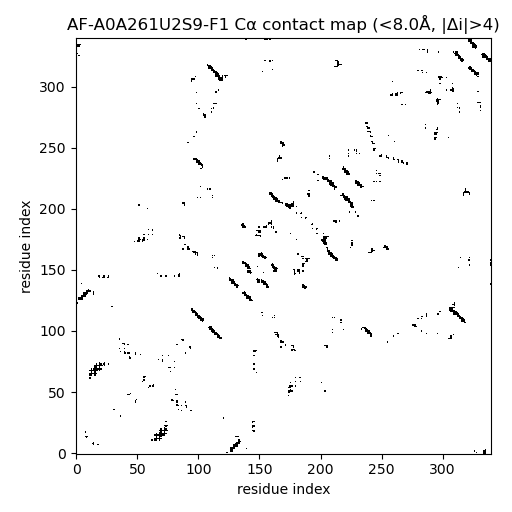1 -9.375 -16.499 1.00 98.00 267 ILE A C 1
ATOM 2087 O O . ILE A 1 267 ? 5.274 -9.262 -16.688 1.00 98.00 267 ILE A O 1
ATOM 2091 N N . ASP A 1 268 ? 3.473 -10.564 -16.409 1.00 97.19 268 ASP A N 1
ATOM 2092 C CA . ASP A 1 268 ? 4.213 -11.830 -16.460 1.00 97.19 268 ASP A CA 1
ATOM 2093 C C . ASP A 1 268 ? 5.009 -11.956 -17.772 1.00 97.19 268 ASP A C 1
ATOM 2095 O O . ASP A 1 268 ? 6.200 -12.256 -17.751 1.00 97.19 268 ASP A O 1
ATOM 2099 N N . THR A 1 269 ? 4.396 -11.600 -18.909 1.00 97.19 269 THR A N 1
ATOM 2100 C CA . THR A 1 269 ? 5.065 -11.603 -20.225 1.00 97.19 269 THR A CA 1
ATOM 2101 C C . THR A 1 269 ? 6.240 -10.621 -20.285 1.00 97.19 269 THR A C 1
ATOM 2103 O O . THR A 1 269 ? 7.314 -10.961 -20.786 1.00 97.19 269 THR A O 1
ATOM 2106 N N . LEU A 1 270 ? 6.054 -9.395 -19.781 1.00 96.75 270 LEU A N 1
ATOM 2107 C CA . LEU A 1 270 ? 7.112 -8.382 -19.737 1.00 96.75 270 LEU A CA 1
ATOM 2108 C C . LEU A 1 270 ? 8.276 -8.850 -18.867 1.00 96.75 270 LEU A C 1
ATOM 2110 O O . LEU A 1 270 ? 9.425 -8.798 -19.304 1.00 96.75 270 LEU A O 1
ATOM 2114 N N . LEU A 1 271 ? 7.966 -9.364 -17.675 1.00 95.00 271 LEU A N 1
ATOM 2115 C CA . LEU A 1 271 ? 8.955 -9.915 -16.764 1.00 95.00 271 LEU A CA 1
ATOM 2116 C C . LEU A 1 271 ? 9.723 -11.041 -17.440 1.00 95.00 271 LEU A C 1
ATOM 2118 O O . LEU A 1 271 ? 10.946 -11.005 -17.409 1.00 95.00 271 LEU A O 1
ATOM 2122 N N . ASP A 1 272 ? 9.048 -11.982 -18.101 1.00 93.50 272 ASP A N 1
ATOM 2123 C CA . ASP A 1 272 ? 9.689 -13.113 -18.770 1.00 93.50 272 ASP A CA 1
ATOM 2124 C C . ASP A 1 272 ? 10.675 -12.705 -19.866 1.00 93.50 272 ASP A C 1
ATOM 2126 O O . ASP A 1 272 ? 11.726 -13.338 -20.009 1.00 93.50 272 ASP A O 1
ATOM 2130 N N . SER A 1 273 ? 10.389 -11.603 -20.561 1.00 91.69 273 SER A N 1
ATOM 2131 C CA . SER A 1 273 ? 11.237 -11.061 -21.627 1.00 91.69 273 SER A CA 1
ATOM 2132 C C . SER A 1 273 ? 12.511 -10.357 -21.145 1.00 91.69 273 SER A C 1
ATOM 2134 O O . SER A 1 273 ? 13.415 -10.120 -21.946 1.00 91.69 273 SER A O 1
ATOM 2136 N N . TRP A 1 274 ? 12.613 -10.010 -19.858 1.00 90.94 274 TRP A N 1
ATOM 2137 C CA . TRP A 1 274 ? 13.752 -9.244 -19.357 1.00 90.94 274 TRP A CA 1
ATOM 2138 C C . TRP A 1 274 ? 15.044 -10.061 -19.267 1.00 90.94 274 TRP A C 1
ATOM 2140 O O . TRP A 1 274 ? 15.056 -11.205 -18.798 1.00 90.94 274 TRP A O 1
ATOM 2150 N N . HIS A 1 275 ? 16.141 -9.416 -19.670 1.00 83.69 275 HIS A N 1
ATOM 2151 C CA . HIS A 1 275 ? 17.515 -9.903 -19.540 1.00 83.69 275 HIS A CA 1
ATOM 2152 C C . HIS A 1 275 ? 18.067 -9.658 -18.121 1.00 83.69 275 HIS A C 1
ATOM 2154 O O . HIS A 1 275 ? 17.314 -9.303 -17.220 1.00 83.69 275 HIS A O 1
ATOM 2160 N N . GLU A 1 276 ? 19.356 -9.913 -17.877 1.00 80.19 276 GLU A N 1
ATOM 2161 C CA . GLU A 1 276 ? 19.969 -9.715 -16.548 1.00 80.19 276 GLU A CA 1
ATOM 2162 C C . GLU A 1 276 ? 20.264 -8.244 -16.222 1.00 80.19 276 GLU A C 1
ATOM 2164 O O . GLU A 1 276 ? 20.146 -7.852 -15.063 1.00 80.19 276 GLU A O 1
ATOM 2169 N N . ASP A 1 277 ? 20.529 -7.417 -17.235 1.00 85.62 277 ASP A N 1
ATOM 2170 C CA . ASP A 1 277 ? 20.874 -5.995 -17.085 1.00 85.62 277 ASP A CA 1
ATOM 2171 C C . ASP A 1 277 ? 19.632 -5.097 -16.908 1.00 85.62 277 ASP A C 1
ATOM 2173 O O . ASP A 1 277 ? 19.451 -4.101 -17.608 1.00 85.62 277 ASP A O 1
ATOM 2177 N N . ILE A 1 278 ? 18.735 -5.473 -15.992 1.00 91.19 278 ILE A N 1
ATOM 2178 C CA . ILE A 1 278 ? 17.515 -4.712 -15.688 1.00 91.19 278 ILE A CA 1
ATOM 2179 C C . ILE A 1 278 ? 17.893 -3.424 -14.965 1.00 91.19 278 ILE A C 1
ATOM 2181 O O . ILE A 1 278 ? 18.683 -3.431 -14.020 1.00 91.19 278 ILE A O 1
ATOM 2185 N N . THR A 1 279 ? 17.262 -2.326 -15.359 1.00 93.19 279 THR A N 1
ATOM 2186 C CA . THR A 1 279 ? 17.394 -1.022 -14.718 1.00 93.19 279 THR A CA 1
ATOM 2187 C C . THR A 1 279 ? 16.084 -0.583 -14.066 1.00 93.19 279 THR A C 1
ATOM 2189 O O . THR A 1 279 ? 14.996 -1.066 -14.378 1.00 93.19 279 THR A O 1
ATOM 2192 N N . GLU A 1 280 ? 16.163 0.431 -13.204 1.00 93.44 280 GLU A N 1
ATOM 2193 C CA . GLU A 1 280 ? 14.976 1.112 -12.671 1.00 93.44 280 GLU A CA 1
ATOM 2194 C C . GLU A 1 280 ? 14.051 1.630 -13.795 1.00 93.44 280 GLU A C 1
ATOM 2196 O O . GLU A 1 280 ? 12.829 1.631 -13.649 1.00 93.44 280 GLU A O 1
ATOM 2201 N N . SER A 1 281 ? 14.613 2.036 -14.941 1.00 94.38 281 SER A N 1
ATOM 2202 C CA . SER A 1 281 ? 13.821 2.540 -16.071 1.00 94.38 281 SER A CA 1
ATOM 2203 C C . SER A 1 281 ? 12.954 1.452 -16.701 1.00 94.38 281 SER A C 1
ATOM 2205 O O . SER A 1 281 ? 11.857 1.758 -17.163 1.00 94.38 281 SER A O 1
ATOM 2207 N N . ASP A 1 282 ? 13.395 0.193 -16.668 1.00 95.50 282 ASP A N 1
ATOM 2208 C CA . ASP A 1 282 ? 12.615 -0.944 -17.163 1.00 95.50 282 ASP A CA 1
ATOM 2209 C C . ASP A 1 282 ? 11.403 -1.214 -16.263 1.00 95.50 282 ASP A C 1
ATOM 2211 O O . ASP A 1 282 ? 10.304 -1.458 -16.762 1.00 95.50 282 ASP A O 1
ATOM 2215 N N . VAL A 1 283 ? 11.556 -1.055 -14.941 1.00 96.75 283 VAL A N 1
ATOM 2216 C CA . VAL A 1 283 ? 10.437 -1.116 -13.978 1.00 96.75 283 VAL A CA 1
ATOM 2217 C C . VAL A 1 283 ? 9.384 -0.064 -14.312 1.00 96.75 283 VAL A C 1
ATOM 2219 O O . VAL A 1 283 ? 8.194 -0.370 -14.400 1.00 96.75 283 VAL A O 1
ATOM 2222 N N . VAL A 1 284 ? 9.823 1.182 -14.519 1.00 98.00 284 VAL A N 1
ATOM 2223 C CA . VAL A 1 284 ? 8.927 2.288 -14.879 1.00 98.00 284 VAL A CA 1
ATOM 2224 C C . VAL A 1 284 ? 8.269 2.022 -16.230 1.00 98.00 284 VAL A C 1
ATOM 2226 O O . VAL A 1 284 ? 7.067 2.229 -16.358 1.00 98.00 284 VAL A O 1
ATOM 2229 N N . ALA A 1 285 ? 9.016 1.526 -17.219 1.00 97.19 285 ALA A N 1
ATOM 2230 C CA . ALA A 1 285 ? 8.490 1.206 -18.541 1.00 97.19 285 ALA A CA 1
ATOM 2231 C C . ALA A 1 285 ? 7.415 0.110 -18.488 1.00 97.19 285 ALA A C 1
ATOM 2233 O O . ALA A 1 285 ? 6.371 0.276 -19.114 1.00 97.19 285 ALA A O 1
ATOM 2234 N N . ALA A 1 286 ? 7.613 -0.952 -17.699 1.00 97.81 286 ALA A N 1
ATOM 2235 C CA . ALA A 1 286 ? 6.604 -1.996 -17.518 1.00 97.81 286 ALA A CA 1
ATOM 2236 C C . ALA A 1 286 ? 5.341 -1.477 -16.820 1.00 97.81 286 ALA A C 1
ATOM 2238 O O . ALA A 1 286 ? 4.228 -1.799 -17.229 1.00 97.81 286 ALA A O 1
ATOM 2239 N N . LEU A 1 287 ? 5.487 -0.622 -15.805 1.00 98.44 287 LEU A N 1
ATOM 2240 C CA . LEU A 1 287 ? 4.341 0.019 -15.153 1.00 98.44 287 LEU A CA 1
ATOM 2241 C C . LEU A 1 287 ? 3.680 1.081 -16.042 1.00 98.44 287 LEU A C 1
ATOM 2243 O O . LEU A 1 287 ? 2.508 1.402 -15.867 1.00 98.44 287 LEU A O 1
ATOM 2247 N N . HIS A 1 288 ? 4.399 1.641 -17.012 1.00 98.25 288 HIS A N 1
ATOM 2248 C CA . HIS A 1 288 ? 3.865 2.592 -17.992 1.00 98.25 288 HIS A CA 1
ATOM 2249 C C . HIS A 1 288 ? 3.448 1.930 -19.306 1.00 98.25 288 HIS A C 1
ATOM 2251 O O . HIS A 1 288 ? 3.146 2.644 -20.267 1.00 98.25 288 HIS A O 1
ATOM 2257 N N . ASP A 1 289 ? 3.391 0.598 -19.336 1.00 98.19 289 ASP A N 1
ATOM 2258 C CA . ASP A 1 289 ? 2.976 -0.171 -20.499 1.00 98.19 289 ASP A CA 1
ATOM 2259 C C . ASP A 1 289 ? 1.524 0.143 -20.879 1.00 98.19 289 ASP A C 1
ATOM 2261 O O . ASP A 1 289 ? 0.624 0.215 -20.036 1.00 98.19 289 ASP A O 1
ATOM 2265 N N . LYS A 1 290 ? 1.314 0.361 -22.179 1.00 97.06 290 LYS A N 1
ATOM 2266 C CA . LYS A 1 290 ? 0.035 0.777 -22.775 1.00 97.06 290 LYS A CA 1
ATOM 2267 C C . LYS A 1 290 ? -0.519 -0.274 -23.734 1.00 97.06 290 LYS A C 1
ATOM 2269 O O . LYS A 1 290 ? -1.406 0.046 -24.520 1.00 97.06 290 LYS A O 1
ATOM 2274 N N . GLU A 1 291 ? 0.047 -1.478 -23.747 1.00 96.19 291 GLU A N 1
ATOM 2275 C CA . GLU A 1 291 ? -0.341 -2.493 -24.716 1.00 96.19 291 GLU A CA 1
ATOM 2276 C C . GLU A 1 291 ? -1.685 -3.135 -24.341 1.00 96.19 291 GLU A C 1
ATOM 2278 O O . GLU A 1 291 ? -1.955 -3.439 -23.178 1.00 96.19 291 GLU A O 1
ATOM 2283 N N . GLY A 1 292 ? -2.525 -3.363 -25.353 1.00 92.38 292 GLY A N 1
ATOM 2284 C CA . GLY A 1 292 ? -3.844 -3.977 -25.201 1.00 92.38 292 GLY A CA 1
ATOM 2285 C C . GLY A 1 292 ? -4.953 -3.010 -24.769 1.00 92.38 292 GLY A C 1
ATOM 2286 O O . GLY A 1 292 ? -4.741 -1.820 -24.557 1.00 92.38 292 GLY A O 1
ATOM 2287 N N . ASN A 1 293 ? -6.174 -3.543 -24.653 1.00 92.25 293 ASN A N 1
ATOM 2288 C CA . ASN A 1 293 ? -7.375 -2.759 -24.322 1.00 92.25 293 ASN A CA 1
ATOM 2289 C C . ASN A 1 293 ? -7.494 -2.432 -22.824 1.00 92.25 293 ASN A C 1
ATOM 2291 O O . ASN A 1 293 ? -8.172 -1.480 -22.454 1.00 92.25 293 ASN A O 1
ATOM 2295 N N . LEU A 1 294 ? -6.855 -3.232 -21.965 1.00 95.12 294 LEU A N 1
ATOM 2296 C CA . LEU A 1 294 ? -6.841 -3.074 -20.507 1.00 95.12 294 LEU A CA 1
ATOM 2297 C C . LEU A 1 294 ? -5.378 -3.007 -20.035 1.00 95.12 294 LEU A C 1
ATOM 2299 O O . LEU A 1 294 ? -4.896 -3.952 -19.405 1.00 95.12 294 LEU A O 1
ATOM 2303 N N . PRO A 1 295 ? -4.646 -1.943 -20.419 1.00 96.94 295 PRO A N 1
ATOM 2304 C CA . PRO A 1 295 ? -3.206 -1.844 -20.203 1.00 96.94 295 PRO A CA 1
ATOM 2305 C C . PRO A 1 295 ? -2.842 -1.695 -18.723 1.00 96.94 295 PRO A C 1
ATOM 2307 O O . PRO A 1 295 ? -3.686 -1.349 -17.894 1.00 96.94 295 PRO A O 1
ATOM 2310 N N . ILE A 1 296 ? -1.560 -1.895 -18.395 1.00 98.19 296 ILE A N 1
ATOM 2311 C CA . ILE A 1 296 ? -1.031 -1.678 -17.037 1.00 98.19 296 ILE A CA 1
ATOM 2312 C C . ILE A 1 296 ? -1.134 -0.199 -16.634 1.00 98.19 296 ILE A C 1
ATOM 2314 O O . ILE A 1 296 ? -1.503 0.097 -15.498 1.00 98.19 296 ILE A O 1
ATOM 2318 N N . LEU A 1 297 ? -0.849 0.732 -17.552 1.00 97.94 297 LEU A N 1
ATOM 2319 C CA . LEU A 1 297 ? -1.057 2.163 -17.336 1.00 97.94 297 LEU A CA 1
ATOM 2320 C C . LEU A 1 297 ? -2.475 2.583 -17.731 1.00 97.94 297 LEU A C 1
ATOM 2322 O O . LEU A 1 297 ? -2.793 2.771 -18.908 1.00 97.94 297 LEU A O 1
ATOM 2326 N N . ARG A 1 298 ? -3.312 2.820 -16.727 1.00 95.50 298 ARG A N 1
ATOM 2327 C CA . ARG A 1 298 ? -4.753 3.039 -16.865 1.00 95.50 298 ARG A CA 1
ATOM 2328 C C . ARG A 1 298 ? -5.079 4.522 -16.998 1.00 95.50 298 ARG A C 1
ATOM 2330 O O . ARG A 1 298 ? -4.799 5.316 -16.098 1.00 95.50 298 ARG A O 1
ATOM 2337 N N . ARG A 1 299 ? -5.627 4.926 -18.149 1.00 95.31 299 ARG A N 1
ATOM 2338 C CA . ARG A 1 299 ? -5.907 6.342 -18.481 1.00 95.31 299 ARG A CA 1
ATOM 2339 C C . ARG A 1 299 ? -7.176 6.565 -19.304 1.00 95.31 299 ARG A C 1
ATOM 2341 O O . ARG A 1 299 ? -7.440 7.706 -19.680 1.00 95.31 299 ARG A O 1
ATOM 2348 N N . ALA A 1 300 ? -7.887 5.498 -19.661 1.00 93.31 300 ALA A N 1
ATOM 2349 C CA . ALA A 1 300 ? -9.083 5.605 -20.483 1.00 93.31 300 ALA A CA 1
ATOM 2350 C C . ALA A 1 300 ? -10.173 6.352 -19.701 1.00 93.31 300 ALA A C 1
ATOM 2352 O O . ALA A 1 300 ? -10.311 6.166 -18.493 1.00 93.31 300 ALA A O 1
ATOM 2353 N N . ALA A 1 301 ? -10.906 7.241 -20.371 1.00 91.31 301 ALA A N 1
ATOM 2354 C CA . ALA A 1 301 ? -12.022 7.953 -19.744 1.00 91.31 301 ALA A CA 1
ATOM 2355 C C . ALA A 1 301 ? -13.258 7.046 -19.611 1.00 91.31 301 ALA A C 1
ATOM 2357 O O . ALA A 1 301 ? -14.051 7.207 -18.693 1.00 91.31 301 ALA A O 1
ATOM 2358 N N . ASP A 1 302 ? -13.389 6.093 -20.529 1.00 91.06 302 ASP A N 1
ATOM 2359 C CA . ASP A 1 302 ? -14.397 5.039 -20.616 1.00 91.06 302 ASP A CA 1
ATOM 2360 C C . ASP A 1 302 ? -13.869 3.706 -20.070 1.00 91.06 302 ASP A C 1
ATOM 2362 O O . ASP A 1 302 ? -14.235 2.628 -20.539 1.00 91.06 302 ASP A O 1
ATOM 2366 N N . ASP A 1 303 ? -12.971 3.783 -19.089 1.00 91.75 303 ASP A N 1
ATOM 2367 C CA . ASP A 1 303 ? -12.400 2.605 -18.466 1.00 91.75 303 ASP A CA 1
ATOM 2368 C C . ASP A 1 303 ? -13.501 1.716 -17.848 1.00 91.75 303 ASP A C 1
ATOM 2370 O O . ASP A 1 303 ? -14.280 2.209 -17.028 1.00 91.75 303 ASP A O 1
ATOM 2374 N N . PRO A 1 304 ? -13.586 0.417 -18.200 1.00 91.25 304 PRO A N 1
ATOM 2375 C CA . PRO A 1 304 ? -14.701 -0.428 -17.778 1.00 91.25 304 PRO A CA 1
ATOM 2376 C C . PRO A 1 304 ? -14.712 -0.750 -16.280 1.00 91.25 304 PRO A C 1
ATOM 2378 O O . PRO A 1 304 ? -15.744 -1.198 -15.785 1.00 91.25 304 PRO A O 1
ATOM 2381 N N . ASP A 1 305 ? -13.600 -0.544 -15.564 1.00 90.69 305 ASP A N 1
ATOM 2382 C CA . ASP A 1 305 ? -13.580 -0.672 -14.101 1.00 90.69 305 ASP A CA 1
ATOM 2383 C C . ASP A 1 305 ? -13.740 0.686 -13.394 1.00 90.69 305 ASP A C 1
ATOM 2385 O O . ASP A 1 305 ? -13.681 0.733 -12.170 1.00 90.69 305 ASP A O 1
ATOM 2389 N N . GLU A 1 306 ? -13.944 1.780 -14.141 1.00 91.50 306 GLU A N 1
ATOM 2390 C CA . GLU A 1 306 ? -14.049 3.151 -13.616 1.00 91.50 306 GLU A CA 1
ATOM 2391 C C . GLU A 1 306 ? -12.808 3.571 -12.798 1.00 91.50 306 GLU A C 1
ATOM 2393 O O . GLU A 1 306 ? -12.908 4.271 -11.792 1.00 91.50 306 GLU A O 1
ATOM 2398 N N . GLU A 1 307 ? -11.615 3.141 -13.227 1.00 92.50 307 GLU A N 1
ATOM 2399 C CA . GLU A 1 307 ? -10.345 3.335 -12.514 1.00 92.50 307 GLU A CA 1
ATOM 2400 C C . GLU A 1 307 ? -9.256 3.901 -13.438 1.00 92.50 307 GLU A C 1
ATOM 2402 O O . GLU A 1 307 ? -9.132 3.516 -14.601 1.00 92.50 307 GLU A O 1
ATOM 2407 N N . ASN A 1 308 ? -8.398 4.783 -12.926 1.00 95.94 308 ASN A N 1
ATOM 2408 C CA . ASN A 1 308 ? -7.217 5.300 -13.625 1.00 95.94 308 ASN A CA 1
ATOM 2409 C C . ASN A 1 308 ? -5.991 5.293 -12.699 1.00 95.94 308 ASN A C 1
ATOM 2411 O O . ASN A 1 308 ? -6.117 5.566 -11.509 1.00 95.94 308 ASN A O 1
ATOM 2415 N N . THR A 1 309 ? -4.790 5.102 -13.255 1.00 97.81 309 THR A N 1
ATOM 2416 C CA . THR A 1 309 ? -3.523 5.127 -12.504 1.00 97.81 309 THR A CA 1
ATOM 2417 C C . THR A 1 309 ? -3.305 6.498 -11.889 1.00 97.81 309 THR A C 1
ATOM 2419 O O . THR A 1 309 ? -3.001 7.446 -12.602 1.00 97.81 309 THR A O 1
ATOM 2422 N N . LEU A 1 310 ? -3.464 6.669 -10.585 1.00 97.81 310 LEU A N 1
ATOM 2423 C CA . LEU A 1 310 ? -3.327 7.962 -9.916 1.00 97.81 310 LEU A CA 1
ATOM 2424 C C . LEU A 1 310 ? -1.862 8.352 -9.708 1.00 97.81 310 LEU A C 1
ATOM 2426 O O . LEU A 1 310 ? -1.526 9.535 -9.785 1.00 97.81 310 LEU A O 1
ATOM 2430 N N . ALA A 1 311 ? -1.003 7.362 -9.469 1.00 98.19 311 ALA A N 1
ATOM 2431 C CA . ALA A 1 311 ? 0.435 7.527 -9.316 1.00 98.19 311 ALA A CA 1
ATOM 2432 C C . ALA A 1 311 ? 1.166 6.209 -9.603 1.00 98.19 311 ALA A C 1
ATOM 2434 O O . ALA A 1 311 ? 0.640 5.124 -9.353 1.00 98.19 311 ALA A O 1
ATOM 2435 N N . THR A 1 312 ? 2.407 6.322 -10.072 1.00 98.75 312 THR A N 1
ATOM 2436 C CA . THR A 1 312 ? 3.357 5.205 -10.115 1.00 98.75 312 THR A CA 1
ATOM 2437 C C . THR A 1 312 ? 4.448 5.461 -9.086 1.00 98.75 312 THR A C 1
ATOM 2439 O O . THR A 1 312 ? 4.995 6.563 -9.043 1.00 98.75 312 THR A O 1
ATOM 2442 N N . ALA A 1 313 ? 4.794 4.464 -8.283 1.00 98.62 313 ALA A N 1
ATOM 2443 C CA . ALA A 1 313 ? 5.890 4.511 -7.328 1.00 98.62 313 ALA A CA 1
ATOM 2444 C C . ALA A 1 313 ? 6.954 3.477 -7.687 1.00 98.62 313 ALA A C 1
ATOM 2446 O O . ALA A 1 313 ? 6.623 2.365 -8.087 1.00 98.62 313 ALA A O 1
ATOM 2447 N N . VAL A 1 314 ? 8.223 3.831 -7.505 1.00 98.75 314 VAL A N 1
ATOM 2448 C CA . VAL A 1 314 ? 9.340 2.885 -7.521 1.00 98.75 314 VAL A CA 1
ATOM 2449 C C . VAL A 1 314 ? 10.173 3.116 -6.272 1.00 98.75 314 VAL A C 1
ATOM 2451 O O . VAL A 1 314 ? 10.684 4.216 -6.046 1.00 98.75 314 VAL A O 1
ATOM 2454 N N . PHE A 1 315 ? 10.282 2.076 -5.454 1.00 98.81 315 PHE A N 1
ATOM 2455 C CA . PHE A 1 315 ? 11.212 2.017 -4.342 1.00 98.81 315 PHE A CA 1
ATOM 2456 C C . PHE A 1 315 ? 12.488 1.320 -4.784 1.00 98.81 315 PHE A C 1
ATOM 2458 O O . PHE A 1 315 ? 12.425 0.223 -5.338 1.00 98.81 315 PHE A O 1
ATOM 2465 N N . THR A 1 316 ? 13.626 1.928 -4.475 1.00 98.50 316 THR A N 1
ATOM 2466 C CA . THR A 1 316 ? 14.949 1.315 -4.594 1.00 98.50 316 THR A CA 1
ATOM 2467 C C . THR A 1 316 ? 15.468 1.045 -3.190 1.00 98.50 316 THR A C 1
ATOM 2469 O O . THR A 1 316 ? 15.522 1.964 -2.369 1.00 98.50 316 THR A O 1
ATOM 2472 N N . LEU A 1 317 ? 15.811 -0.213 -2.917 1.00 98.06 317 LEU A N 1
ATOM 2473 C CA . LEU A 1 317 ? 16.324 -0.681 -1.635 1.00 98.06 317 LEU A CA 1
ATOM 2474 C C . LEU A 1 317 ? 17.745 -1.225 -1.799 1.00 98.06 317 LEU A C 1
ATOM 2476 O O . LEU A 1 317 ? 18.014 -1.997 -2.723 1.00 98.06 317 LEU A O 1
ATOM 2480 N N . ASP A 1 318 ? 18.618 -0.886 -0.855 1.00 95.69 318 ASP A N 1
ATOM 2481 C CA . ASP A 1 318 ? 19.954 -1.470 -0.717 1.00 95.69 318 ASP A CA 1
ATOM 2482 C C . ASP A 1 318 ? 20.208 -1.933 0.736 1.00 95.69 318 ASP A C 1
ATOM 2484 O O . ASP A 1 318 ? 19.267 -2.208 1.493 1.00 95.69 318 ASP A O 1
ATOM 2488 N N . ASP A 1 319 ? 21.464 -2.150 1.118 1.00 94.31 319 ASP A N 1
ATOM 2489 C CA . ASP A 1 319 ? 21.822 -2.638 2.455 1.00 94.31 319 ASP A CA 1
ATOM 2490 C C . ASP A 1 319 ? 21.560 -1.609 3.576 1.00 94.31 319 ASP A C 1
ATOM 2492 O O . ASP A 1 319 ? 21.498 -1.983 4.747 1.00 94.31 319 ASP A O 1
ATOM 2496 N N . ALA A 1 320 ? 21.354 -0.332 3.249 1.00 95.06 320 ALA A N 1
ATOM 2497 C CA . ALA A 1 320 ? 21.151 0.740 4.221 1.00 95.06 320 ALA A CA 1
ATOM 2498 C C . ALA A 1 320 ? 19.967 1.660 3.896 1.00 95.06 320 ALA A C 1
ATOM 2500 O O . ALA A 1 320 ? 19.308 2.134 4.825 1.00 95.06 320 ALA A O 1
ATOM 2501 N N . HIS A 1 321 ? 19.661 1.870 2.617 1.00 97.31 321 HIS A N 1
ATOM 2502 C CA . HIS A 1 321 ? 18.791 2.947 2.171 1.00 97.31 321 HIS A CA 1
ATOM 2503 C C . HIS A 1 321 ? 17.483 2.468 1.553 1.00 97.31 321 HIS A C 1
ATOM 2505 O O . HIS A 1 321 ? 17.389 1.395 0.948 1.00 97.31 321 HIS A O 1
ATOM 2511 N N . VAL A 1 322 ? 16.477 3.337 1.652 1.00 98.50 322 VAL A N 1
ATOM 2512 C CA . VAL A 1 322 ? 15.247 3.265 0.857 1.00 98.50 322 VAL A CA 1
ATOM 2513 C C . VAL A 1 322 ? 15.024 4.606 0.177 1.00 98.50 322 VAL A C 1
ATOM 2515 O O . VAL A 1 322 ? 14.822 5.622 0.842 1.00 98.50 322 VAL A O 1
ATOM 2518 N N . THR A 1 323 ? 14.983 4.603 -1.154 1.00 98.50 323 THR A N 1
ATOM 2519 C CA . THR A 1 323 ? 14.585 5.770 -1.953 1.00 98.50 323 THR A CA 1
ATOM 2520 C C . THR A 1 323 ? 13.242 5.508 -2.621 1.00 98.50 323 THR A C 1
ATOM 2522 O O . THR A 1 323 ? 13.053 4.455 -3.217 1.00 98.50 323 THR A O 1
ATOM 2525 N N . LEU A 1 324 ? 12.324 6.471 -2.558 1.00 98.75 324 LEU A N 1
ATOM 2526 C CA . LEU A 1 324 ? 11.040 6.466 -3.259 1.00 98.75 324 LEU A CA 1
ATOM 2527 C C . LEU A 1 324 ? 11.063 7.497 -4.389 1.00 98.75 324 LEU A C 1
ATOM 2529 O O . LEU A 1 324 ? 11.226 8.691 -4.132 1.00 98.75 324 LEU A O 1
ATOM 2533 N N . LYS A 1 325 ? 10.805 7.059 -5.620 1.00 98.62 325 LYS A N 1
ATOM 2534 C CA . LYS A 1 325 ? 10.467 7.930 -6.750 1.00 98.62 325 LYS A CA 1
ATOM 2535 C C . LYS A 1 325 ? 8.996 7.784 -7.107 1.00 98.62 325 LYS A C 1
ATOM 2537 O O . LYS A 1 325 ? 8.488 6.671 -7.210 1.00 98.62 325 LYS A O 1
ATOM 2542 N N . VAL A 1 326 ? 8.315 8.910 -7.306 1.00 98.62 326 VAL A N 1
ATOM 2543 C CA . VAL A 1 326 ? 6.900 8.951 -7.701 1.00 98.62 326 VAL A CA 1
ATOM 2544 C C . VAL A 1 326 ? 6.765 9.623 -9.056 1.00 98.62 326 VAL A C 1
ATOM 2546 O O . VAL A 1 326 ? 7.351 10.680 -9.292 1.00 98.62 326 VAL A O 1
ATOM 2549 N N . TYR A 1 327 ? 5.977 9.022 -9.941 1.00 98.31 327 TYR A N 1
ATOM 2550 C CA . TYR A 1 327 ? 5.794 9.437 -11.325 1.00 98.31 327 TYR A CA 1
ATOM 2551 C C . TYR A 1 327 ? 4.327 9.766 -11.590 1.00 98.31 327 TYR A C 1
ATOM 2553 O O . TYR A 1 327 ? 3.416 9.033 -11.203 1.00 98.31 327 TYR A O 1
ATOM 2561 N N . ASP A 1 328 ? 4.112 10.861 -12.315 1.00 96.25 328 ASP A N 1
ATOM 2562 C CA . ASP A 1 328 ? 2.795 11.309 -12.765 1.00 96.25 328 ASP A CA 1
ATOM 2563 C C . ASP A 1 328 ? 2.519 10.820 -14.196 1.00 96.25 328 ASP A C 1
ATOM 2565 O O . ASP A 1 328 ? 2.461 11.614 -15.138 1.00 96.25 328 ASP A O 1
ATOM 2569 N N . ARG A 1 329 ? 2.454 9.492 -14.386 1.00 94.00 329 ARG A N 1
ATOM 2570 C CA . ARG A 1 329 ? 2.196 8.847 -15.697 1.00 94.00 329 ARG A CA 1
ATOM 2571 C C . ARG A 1 329 ? 3.192 9.256 -16.805 1.00 94.00 329 ARG A C 1
ATOM 2573 O O . ARG A 1 329 ? 2.840 9.292 -17.989 1.00 94.00 329 ARG A O 1
ATOM 2580 N N . LYS A 1 330 ? 4.418 9.625 -16.418 1.00 93.31 330 LYS A N 1
ATOM 2581 C CA . LYS A 1 330 ? 5.520 10.087 -17.281 1.00 93.31 330 LYS A CA 1
ATOM 2582 C C . LYS A 1 330 ? 6.815 9.393 -16.876 1.00 93.31 330 LYS A C 1
ATOM 2584 O O . LYS A 1 330 ? 7.004 9.132 -15.698 1.00 93.31 330 LYS A O 1
ATOM 2589 N N . ALA A 1 331 ? 7.735 9.206 -17.819 1.00 90.94 331 ALA A N 1
ATOM 2590 C CA . ALA A 1 331 ? 9.012 8.531 -17.566 1.00 90.94 331 ALA A CA 1
ATOM 2591 C C . ALA A 1 331 ? 9.918 9.255 -16.549 1.00 90.94 331 ALA A C 1
ATOM 2593 O O . ALA A 1 331 ? 10.752 8.631 -15.903 1.00 90.94 331 ALA A O 1
ATOM 2594 N N . THR A 1 332 ? 9.770 10.572 -16.388 1.00 94.62 332 THR A N 1
ATOM 2595 C CA . THR A 1 332 ? 10.537 11.345 -15.403 1.00 94.62 332 THR A CA 1
ATOM 2596 C C . THR A 1 332 ? 9.811 11.381 -14.064 1.00 94.62 332 THR A C 1
ATOM 2598 O O . THR A 1 332 ? 8.620 11.699 -14.010 1.00 94.62 332 THR A O 1
ATOM 2601 N N . ALA A 1 333 ? 10.545 11.110 -12.983 1.00 97.00 333 ALA A N 1
ATOM 2602 C CA . ALA A 1 333 ? 10.014 11.205 -11.632 1.00 97.00 333 ALA A CA 1
ATOM 2603 C C . ALA A 1 333 ? 9.542 12.638 -11.342 1.00 97.00 333 ALA A C 1
ATOM 2605 O O . ALA A 1 333 ? 10.263 13.614 -11.543 1.00 97.00 333 ALA A O 1
ATOM 2606 N N . ALA A 1 334 ? 8.312 12.747 -10.855 1.00 97.25 334 ALA A N 1
ATOM 2607 C CA . ALA A 1 334 ? 7.721 13.984 -10.369 1.00 97.25 334 ALA A CA 1
ATOM 2608 C C . ALA A 1 334 ? 8.229 14.344 -8.964 1.00 97.25 334 ALA A C 1
ATOM 2610 O O . ALA A 1 334 ? 8.240 15.520 -8.598 1.00 97.25 334 ALA A O 1
ATOM 2611 N N . GLN A 1 335 ? 8.644 13.335 -8.193 1.00 97.62 335 GLN A N 1
ATOM 2612 C CA . GLN A 1 335 ? 9.237 13.495 -6.873 1.00 97.62 335 GLN A CA 1
ATOM 2613 C C . GLN A 1 335 ? 10.221 12.359 -6.569 1.00 97.62 335 GLN A C 1
ATOM 2615 O O . GLN A 1 335 ? 10.002 11.227 -6.994 1.00 97.62 335 GLN A O 1
ATOM 2620 N N . SER A 1 336 ? 11.273 12.658 -5.801 1.00 97.75 336 SER A N 1
ATOM 2621 C CA . SER A 1 336 ? 12.235 11.679 -5.277 1.00 97.75 336 SER A CA 1
ATOM 2622 C C . SER A 1 336 ? 12.499 11.950 -3.796 1.00 97.75 336 SER A C 1
ATOM 2624 O O . SER A 1 336 ? 12.718 13.098 -3.412 1.00 97.75 336 SER A O 1
ATOM 2626 N N . LEU A 1 337 ? 12.465 10.913 -2.961 1.00 97.94 337 LEU A N 1
ATOM 2627 C CA . LEU A 1 337 ? 12.568 11.005 -1.503 1.00 97.94 337 LEU A CA 1
ATOM 2628 C C . LEU A 1 337 ? 13.520 9.935 -0.969 1.00 97.94 337 LEU A C 1
ATOM 2630 O O . LEU A 1 337 ? 13.316 8.756 -1.240 1.00 97.94 337 LEU A O 1
ATOM 2634 N N . ALA A 1 338 ? 14.501 10.334 -0.160 1.00 97.94 338 ALA A N 1
ATOM 2635 C CA . ALA A 1 338 ? 15.229 9.407 0.702 1.00 97.94 338 ALA A CA 1
ATOM 2636 C C . ALA A 1 338 ? 14.401 9.179 1.976 1.00 97.94 338 ALA A C 1
ATOM 2638 O O . ALA A 1 338 ? 14.060 10.137 2.674 1.00 97.94 338 ALA A O 1
ATOM 2639 N N . ILE A 1 339 ? 14.018 7.930 2.236 1.00 97.75 339 ILE A N 1
ATOM 2640 C CA . ILE A 1 339 ? 13.151 7.545 3.357 1.00 97.75 339 ILE A CA 1
ATOM 2641 C C . ILE A 1 339 ? 13.980 7.043 4.537 1.00 97.75 339 ILE A C 1
ATOM 2643 O O . ILE A 1 339 ? 13.717 7.429 5.679 1.00 97.75 339 ILE A O 1
ATOM 2647 N N . LYS A 1 340 ? 14.969 6.197 4.244 1.00 94.88 340 LYS A N 1
ATOM 2648 C CA . LYS A 1 340 ? 15.958 5.667 5.178 1.00 94.88 340 LYS A CA 1
ATOM 2649 C C . LYS A 1 340 ? 17.336 5.785 4.555 1.00 94.88 340 LYS A C 1
ATOM 2651 O O . LYS A 1 340 ? 17.407 5.552 3.324 1.00 94.88 340 LYS A O 1
#

Sequence (340 aa):
MPFKPVRITGTRRQVGVALGKLARPLMSVYLDQSTTWRALRPWRGHAYLQELAAHIQRNLPELWQEFEGMVEGLQMSADDLLLWNCRGDLLHQTTDGCTSVAIHGPDGARWIGHNEDGDPYLYGRCHLVDVQPDDAPGYVSFYYPGSLPGHTFAANRAGIVQTINNLRTRSRRAGVPRMFLARAVLDCMTLDQAITRLHDTPRAGAFHHTLGAAGDKRLFSVEAMPGLCSIEPIQRRYGHANHLVHAASKGVAQIITDSSRARQSRIDTLLDSWHEDITESDVVAALHDKEGNLPILRRAADDPDEENTLATAVFTLDDAHVTLKVYDRKATAAQSLAIK

Foldseek 3Di:
DQQDADEFEEALLSSLLVLLLLQQVPVVVCLVPAPLNVVLVVCQPPVLLVLQVVQCCVPPVRNVSNLNSNCNNNVHDSSSLSSVQQSQLRDLAFFWKKKWKWFQAPPLKIKIKMFTKGFPVCQSVWHWYFYYHPQAQTKTATDDRSYQGQQAWMAGLLFKTKGKGAARFPDFDRFHRPRSLRNVLNRDNDPVRNLCSLPPGAYGAWIWIWIDGAQGSWIWTWTRGHPDIDIDTDDGMDMAIHYDDDPRCPPGHGDQDPLRVVLRVQLVVLVVPDDNNDDPLSSVCQCLFDPDPNHSQADDCVRVSSIGRSKMWMWMHYNHWIKIFIDSSDSDGPDIDTND

InterPro domains:
  IPR005079 Peptidase C45, hydrolase domain [PF03417] (106-327)
  IPR047794 Peptidase C45-like [NF040521] (9-321)
  IPR047801 Peptidase C45 [PTHR34180] (6-332)

Radius of gyration: 18.23 Å; Cα contacts (8 Å, |Δi|>4): 831; chains: 1; bounding box: 52×43×46 Å

Solvent-accessible surface area (backbone atoms only — not comparable to full-atom values): 17341 Å² total; per-residue (Å²): 116,67,67,60,62,47,80,42,63,36,49,45,36,51,37,13,26,51,53,10,47,72,18,38,89,50,47,64,68,51,46,74,71,31,65,62,48,64,70,47,58,83,53,65,90,38,69,68,58,53,47,27,49,54,32,32,49,75,76,37,49,64,58,43,37,19,48,54,13,22,27,67,23,40,74,47,57,62,67,62,47,47,49,62,44,29,44,65,45,75,34,64,73,68,51,55,46,25,44,36,38,39,36,64,42,62,98,69,33,31,39,44,33,35,32,43,21,23,48,57,84,46,51,92,66,54,44,26,37,35,38,36,42,79,89,42,64,18,35,38,24,48,30,54,70,70,39,67,48,30,61,32,42,29,38,14,46,51,19,41,36,40,36,42,20,47,32,23,48,70,70,74,41,84,16,27,33,45,34,60,54,36,32,52,42,47,55,36,72,46,70,68,52,32,50,48,53,58,62,74,50,62,30,14,17,34,38,32,38,42,37,37,34,29,58,42,94,63,35,35,43,30,48,34,36,56,97,46,62,45,77,45,75,52,85,48,67,50,63,44,28,29,56,91,77,54,79,87,53,64,87,64,60,60,56,74,53,71,50,36,53,46,29,34,56,50,42,48,52,54,59,71,71,57,71,82,88,60,50,73,66,54,54,52,49,59,51,58,28,65,67,72,96,47,27,62,42,35,71,57,92,81,32,92,68,54,34,19,48,53,38,34,39,38,35,44,29,33,73,70,33,26,35,43,34,33,20,73,92,46,97,60,66,56,33,76,44,80,61,58

Mean predicted aligned error: 3.04 Å

Organism: NCBI:txid463044

pLDDT: mean 96.13, std 4.31, range [58.5, 98.94]

Secondary structure (DSSP, 8-state):
-TT--EEEEESHHHHHHHHHHHHHHHHHHHHHH-HHHHHHGGGTT-HHHHHHHHHHHHH-HHHHHHHHHHHHHHT--HHHHHHHHTHHHH-S--SEEEEEEEEE-GGG-EEEEEEEEE-GGGTTT-EEEEEEETTS--EEEEE-TTS-TTSSEEEETTSEEEEEEE--BS---SSB-HHHHHHHHTT-SSHHHHHHHHHHS-BSS-EEEEEEETTEEEEEEEEEETTEEEEEE-SSEEEE-SS--SGGGTT--B---HHHHHHHHHHHHHHHH--S---HHHHHHHHT---SSS-SS---TT-TTS-EEEEEEEEEE-SS-EEEEEESSSSS-SEEEE--